Protein AF-A0A6B2G0J6-F1 (afdb_monomer_lite)

pLDDT: mean 75.91, std 8.02, range [50.0, 91.0]

InterPro domains:
  IPR001152 Beta-thymosin [PF01290] (44-74)
  IPR001152 Beta-thymosin [PF01290] (79-102)
  IPR001152 Beta-thymosin [PF01290] (159-189)
  IPR001152 Beta-thymosin [SM00152] (43-77)
  IPR001152 Beta-thymosin [SM00152] (79-115)
  IPR001152 Beta-thymosin [SM00152] (158-194)
  IPR001152 Beta-thymosin [SM00152] (201-237)
  IPR038386 Beta-thymosin superfamily [G3DSA:1.20.5.520] (1-31)
  IPR038386 Beta-thymosin superfamily [G3DSA:1.20.5.520] (40-76)
  IPR038386 Beta-thymosin superfamily [G3DSA:1.20.5.520] (77-111)
  IPR038386 Beta-thymosin superfamily [G3DSA:1.20.5.520] (117-155)
  IPR038386 Beta-thymosin superfamily [G3DSA:1.20.5.520] (157-190)
  IPR038386 Beta-thymosin superfamily [G3DSA:1.20.5.520] (197-235)

Structure (mmCIF, N/CA/C/O backbone):
data_AF-A0A6B2G0J6-F1
#
_entry.id   AF-A0A6B2G0J6-F1
#
loop_
_atom_site.group_PDB
_atom_site.id
_atom_site.type_symbol
_atom_site.label_atom_id
_atom_site.label_alt_id
_atom_site.label_comp_id
_atom_site.label_asym_id
_atom_site.label_entity_id
_atom_site.label_seq_id
_atom_site.pdbx_PDB_ins_code
_atom_site.Cartn_x
_atom_site.Cartn_y
_atom_site.Cartn_z
_atom_site.occupancy
_atom_site.B_iso_or_equiv
_atom_site.auth_seq_id
_atom_site.auth_comp_id
_atom_site.auth_asym_id
_atom_site.auth_atom_id
_atom_site.pdbx_PDB_model_num
ATOM 1 N N . GLU A 1 1 ? 15.191 -41.263 12.098 1.00 50.62 1 GLU A N 1
ATOM 2 C CA . GLU A 1 1 ? 15.703 -41.615 10.751 1.00 50.62 1 GLU A CA 1
ATOM 3 C C . GLU A 1 1 ? 14.680 -42.337 9.853 1.00 50.62 1 GLU A C 1
ATOM 5 O O . GLU A 1 1 ? 15.053 -42.858 8.810 1.00 50.62 1 GLU A O 1
ATOM 10 N N . GLU A 1 2 ? 13.377 -42.310 10.158 1.00 57.44 2 GLU A N 1
ATOM 11 C CA . GLU A 1 2 ? 12.382 -43.165 9.475 1.00 57.44 2 GLU A CA 1
ATOM 12 C C . GLU A 1 2 ? 11.813 -42.621 8.149 1.00 57.44 2 GLU A C 1
ATOM 14 O O . GLU A 1 2 ? 11.146 -43.343 7.416 1.00 57.44 2 GLU A O 1
ATOM 19 N N . VAL A 1 3 ? 12.112 -41.374 7.773 1.00 56.38 3 VAL A N 1
ATOM 20 C CA . VAL A 1 3 ? 11.529 -40.744 6.567 1.00 56.38 3 VAL A CA 1
ATOM 21 C C . VAL A 1 3 ? 12.292 -41.105 5.275 1.00 56.38 3 VAL A C 1
ATOM 23 O O . VAL A 1 3 ? 11.841 -40.800 4.175 1.00 56.38 3 VAL A O 1
ATOM 26 N N . LYS A 1 4 ? 13.435 -41.806 5.360 1.00 62.28 4 LYS A N 1
ATOM 27 C CA . LYS A 1 4 ? 14.273 -42.119 4.183 1.00 62.28 4 LYS A CA 1
ATOM 28 C C . LYS A 1 4 ? 13.730 -43.236 3.269 1.00 62.28 4 LYS A C 1
ATOM 30 O O . LYS A 1 4 ? 14.301 -43.430 2.202 1.00 62.28 4 LYS A O 1
ATOM 35 N N . SER A 1 5 ? 12.654 -43.946 3.633 1.00 70.06 5 SER A N 1
ATOM 36 C CA . SER A 1 5 ? 12.121 -45.085 2.847 1.00 70.06 5 SER A CA 1
ATOM 37 C C . SER A 1 5 ? 10.713 -44.888 2.259 1.00 70.06 5 SER A C 1
ATOM 39 O O . SER A 1 5 ? 10.049 -45.856 1.887 1.00 70.06 5 SER A O 1
ATOM 41 N N . PHE A 1 6 ? 10.234 -43.646 2.140 1.00 75.69 6 PHE A N 1
ATOM 42 C CA . PHE A 1 6 ? 8.896 -43.388 1.605 1.00 75.69 6 PHE A CA 1
ATOM 43 C C . PHE A 1 6 ? 8.810 -43.642 0.085 1.00 75.69 6 PHE A C 1
ATOM 45 O O . PHE A 1 6 ? 9.282 -42.848 -0.731 1.00 75.69 6 PHE A O 1
ATOM 52 N N . ASP A 1 7 ? 8.180 -44.753 -0.301 1.00 80.38 7 ASP A N 1
ATOM 53 C CA . ASP A 1 7 ? 7.955 -45.134 -1.697 1.00 80.38 7 ASP A CA 1
ATOM 54 C C . ASP A 1 7 ? 6.725 -44.419 -2.283 1.00 80.38 7 ASP A C 1
ATOM 56 O O . ASP A 1 7 ? 5.582 -44.861 -2.132 1.00 80.38 7 ASP A O 1
ATOM 60 N N . ARG A 1 8 ? 6.968 -43.313 -2.999 1.00 75.62 8 ARG A N 1
ATOM 61 C CA . ARG A 1 8 ? 5.923 -42.532 -3.689 1.00 75.62 8 ARG A CA 1
ATOM 62 C C . ARG A 1 8 ? 5.122 -43.346 -4.709 1.00 75.62 8 ARG A C 1
ATOM 64 O O . ARG A 1 8 ? 4.023 -42.925 -5.045 1.00 75.62 8 ARG A O 1
ATOM 71 N N . LYS A 1 9 ? 5.616 -44.494 -5.195 1.00 78.38 9 LYS A N 1
ATOM 72 C CA . LYS A 1 9 ? 4.894 -45.326 -6.179 1.00 78.38 9 LYS A CA 1
ATOM 73 C C . LYS A 1 9 ? 3.733 -46.112 -5.570 1.00 78.38 9 LYS A C 1
ATOM 75 O O . LYS A 1 9 ? 2.892 -46.614 -6.306 1.00 78.38 9 LYS A O 1
ATOM 80 N N . LYS A 1 10 ? 3.671 -46.213 -4.239 1.00 78.75 10 LYS A N 1
ATOM 81 C CA . LYS A 1 10 ? 2.542 -46.818 -3.515 1.00 78.75 10 LYS A CA 1
ATOM 82 C C . LYS A 1 10 ? 1.412 -45.826 -3.237 1.00 78.75 10 LYS A C 1
ATOM 84 O O . LYS A 1 10 ? 0.367 -46.233 -2.731 1.00 78.75 10 LYS A O 1
ATOM 89 N N . LEU A 1 11 ? 1.600 -44.541 -3.550 1.00 79.94 11 LEU A N 1
ATOM 90 C CA . LEU A 1 11 ? 0.523 -43.563 -3.473 1.00 79.94 11 LEU A CA 1
ATOM 91 C C . LEU A 1 11 ? -0.466 -43.819 -4.605 1.00 79.94 11 LEU A C 1
ATOM 93 O O . LEU A 1 11 ? -0.093 -43.893 -5.775 1.00 79.94 11 LEU A O 1
ATOM 97 N N . LYS A 1 12 ? -1.744 -43.935 -4.249 1.00 81.12 12 LYS A N 1
ATOM 98 C CA . LYS A 1 12 ? -2.813 -43.910 -5.242 1.00 81.12 12 LYS A CA 1
ATOM 99 C C . LYS A 1 12 ? -2.825 -42.524 -5.882 1.00 81.12 12 LYS A C 1
ATOM 101 O O . LYS A 1 12 ? -2.806 -41.526 -5.165 1.00 81.12 12 LYS A O 1
ATOM 106 N N . HIS A 1 13 ? -2.867 -42.474 -7.210 1.00 76.12 13 HIS A N 1
ATOM 107 C CA . HIS A 1 13 ? -3.235 -41.244 -7.899 1.00 76.12 13 HIS A CA 1
ATOM 108 C C . HIS A 1 13 ? -4.677 -40.913 -7.509 1.00 76.12 13 HIS A C 1
ATOM 110 O O . HIS A 1 13 ? -5.571 -41.746 -7.660 1.00 76.12 13 HIS A O 1
ATOM 116 N N . VAL A 1 14 ? -4.871 -39.729 -6.940 1.00 78.69 14 VAL A N 1
ATOM 117 C CA . VAL A 1 14 ? -6.189 -39.157 -6.688 1.00 78.69 14 VAL A CA 1
ATOM 118 C C . VAL A 1 14 ? -6.305 -37.988 -7.643 1.00 78.69 14 VAL A C 1
ATOM 120 O O . VAL A 1 14 ? -5.559 -37.018 -7.515 1.00 78.69 14 VAL A O 1
ATOM 123 N N . ASP A 1 15 ? -7.207 -38.100 -8.608 1.00 73.94 15 ASP A N 1
ATOM 124 C CA . ASP A 1 15 ? -7.588 -36.963 -9.431 1.00 73.94 15 ASP A CA 1
ATOM 125 C C . ASP A 1 15 ? -8.478 -36.069 -8.569 1.00 73.94 15 ASP A C 1
ATOM 127 O O . ASP A 1 15 ? -9.625 -36.399 -8.261 1.00 73.94 15 ASP A O 1
ATOM 131 N N . THR A 1 16 ? -7.914 -34.964 -8.089 1.00 71.12 16 THR A N 1
ATOM 132 C CA . THR A 1 16 ? -8.678 -33.953 -7.367 1.00 71.12 16 THR A CA 1
ATOM 133 C C . THR A 1 16 ? -9.512 -33.187 -8.380 1.00 71.12 16 THR A C 1
ATOM 135 O O . THR A 1 16 ? -8.986 -32.387 -9.150 1.00 71.12 16 THR A O 1
ATOM 138 N N . VAL A 1 17 ? -10.816 -33.447 -8.392 1.00 74.56 17 VAL A N 1
ATOM 139 C CA . VAL A 1 17 ? -11.775 -32.565 -9.052 1.00 74.56 17 VAL A CA 1
ATOM 140 C C . VAL A 1 17 ? -12.045 -31.423 -8.081 1.00 74.56 17 VAL A C 1
ATOM 142 O O . VAL A 1 17 ? -12.698 -31.631 -7.058 1.00 74.56 17 VAL A O 1
ATOM 145 N N . GLU A 1 18 ? -11.515 -30.235 -8.371 1.00 59.91 18 GLU A N 1
ATOM 146 C CA . GLU A 1 18 ? -11.980 -29.011 -7.720 1.00 59.91 18 GLU A CA 1
ATOM 147 C C . GLU A 1 18 ? -13.445 -28.825 -8.110 1.00 59.91 18 GLU A C 1
ATOM 149 O O . GLU A 1 18 ? -13.790 -28.518 -9.251 1.00 59.91 18 GLU A O 1
ATOM 154 N N . THR A 1 19 ? -14.345 -29.113 -7.176 1.00 65.69 19 THR A N 1
ATOM 155 C CA . THR A 1 19 ? -15.738 -28.734 -7.338 1.00 65.69 19 THR A CA 1
ATOM 156 C C . THR A 1 19 ? -15.810 -27.228 -7.116 1.00 65.69 19 THR A C 1
ATOM 158 O O . THR A 1 19 ? -15.839 -26.793 -5.969 1.00 65.69 19 THR A O 1
ATOM 161 N N . ASP A 1 20 ? -15.914 -26.438 -8.186 1.00 58.19 20 ASP A N 1
ATOM 162 C CA . ASP A 1 20 ? -16.223 -24.991 -8.145 1.00 58.19 20 ASP A CA 1
ATOM 163 C C . ASP A 1 20 ? -17.616 -24.682 -7.549 1.00 58.19 20 ASP A C 1
ATOM 165 O O . ASP A 1 20 ? -18.173 -23.593 -7.713 1.00 58.19 20 ASP A O 1
ATOM 169 N N . MET A 1 21 ? -18.239 -25.652 -6.877 1.00 67.88 21 MET A N 1
ATOM 170 C CA . MET A 1 21 ? -19.509 -25.463 -6.208 1.00 67.88 21 MET A CA 1
ATOM 171 C C . MET A 1 21 ? -19.258 -24.611 -4.972 1.00 67.88 21 MET A C 1
ATOM 173 O O . MET A 1 21 ? -18.863 -25.106 -3.918 1.00 67.88 21 MET A O 1
ATOM 177 N N . VAL A 1 22 ? -19.515 -23.311 -5.118 1.00 71.75 22 VAL A N 1
ATOM 178 C CA . VAL A 1 22 ? -19.763 -22.426 -3.983 1.00 71.75 22 VAL A CA 1
ATOM 179 C C . VAL A 1 22 ? -20.750 -23.152 -3.064 1.00 71.75 22 VAL A C 1
ATOM 181 O O . VAL A 1 22 ? -21.787 -23.617 -3.558 1.00 71.75 22 VAL A O 1
ATOM 184 N N . PRO A 1 23 ? -20.436 -23.309 -1.766 1.00 76.75 23 PRO A N 1
ATOM 185 C CA . PRO A 1 23 ? -21.302 -24.030 -0.852 1.00 76.75 23 PRO A CA 1
ATOM 186 C C . PRO A 1 23 ? -22.710 -23.444 -0.920 1.00 76.75 23 PRO A C 1
ATOM 188 O O . PRO A 1 23 ? -22.926 -22.232 -0.876 1.00 76.75 23 PRO A O 1
ATOM 191 N N . THR A 1 24 ? -23.686 -24.330 -1.075 1.00 78.81 24 THR A N 1
ATOM 192 C CA . THR A 1 24 ? -25.092 -23.948 -1.171 1.00 78.81 24 THR A CA 1
ATOM 193 C C . THR A 1 24 ? -25.498 -23.263 0.134 1.00 78.81 24 THR A C 1
ATOM 195 O O . THR A 1 24 ? -25.054 -23.672 1.207 1.00 78.81 24 THR A O 1
ATOM 198 N N . LEU A 1 25 ? -26.428 -22.301 0.094 1.00 76.88 25 LEU A N 1
ATOM 199 C CA . LEU A 1 25 ? -26.991 -21.685 1.311 1.00 76.88 25 LEU A CA 1
ATOM 200 C C . LEU A 1 25 ? -27.468 -22.716 2.350 1.00 76.88 25 LEU A C 1
ATOM 202 O O . LEU A 1 25 ? -27.436 -22.453 3.548 1.00 76.88 25 LEU A O 1
ATOM 206 N N . GLN A 1 26 ? -27.908 -23.895 1.907 1.00 80.62 26 GLN A N 1
ATOM 207 C CA . GLN A 1 26 ? -28.297 -24.991 2.791 1.00 80.62 26 GLN A CA 1
ATOM 208 C C . GLN A 1 26 ? -27.107 -25.660 3.497 1.00 80.62 26 GLN A C 1
ATOM 210 O O . GLN A 1 26 ? -27.244 -26.039 4.656 1.00 80.62 26 GLN A O 1
ATOM 215 N N . GLN A 1 27 ? -25.957 -25.781 2.829 1.00 79.44 27 GLN A N 1
ATOM 216 C CA . GLN A 1 27 ? -24.726 -26.318 3.419 1.00 79.44 27 GLN A CA 1
ATOM 217 C C . GLN A 1 27 ? -24.173 -25.341 4.461 1.00 79.44 27 GLN A C 1
ATOM 219 O O . GLN A 1 27 ? -23.953 -25.736 5.600 1.00 79.44 27 GLN A O 1
ATOM 224 N N . LEU A 1 28 ? -24.112 -24.048 4.120 1.00 78.38 28 LEU A N 1
ATOM 225 C CA . LEU A 1 28 ? -23.707 -22.990 5.054 1.00 78.38 28 LEU A CA 1
ATOM 226 C C . LEU A 1 28 ? -24.619 -22.921 6.287 1.00 78.38 28 LEU A C 1
ATOM 228 O O . LEU A 1 28 ? -24.151 -22.785 7.410 1.00 78.38 28 LEU A O 1
ATOM 232 N N . ARG A 1 29 ? -25.938 -23.066 6.102 1.00 78.81 29 ARG A N 1
ATOM 233 C CA . ARG A 1 29 ? -26.885 -23.118 7.228 1.00 78.81 29 ARG A CA 1
ATOM 234 C C . ARG A 1 29 ? -26.709 -24.346 8.111 1.00 78.81 29 ARG A C 1
ATOM 236 O O . ARG A 1 29 ? -26.976 -24.241 9.299 1.00 78.81 29 ARG A O 1
ATOM 243 N N . GLY A 1 30 ? -26.321 -25.486 7.541 1.00 76.81 30 GLY A N 1
ATOM 244 C CA . GLY A 1 30 ? -26.047 -26.704 8.303 1.00 76.81 30 GLY A CA 1
ATOM 245 C C . GLY A 1 30 ? -24.817 -26.560 9.196 1.00 76.81 30 GLY A C 1
ATOM 246 O O . GLY A 1 30 ? -24.844 -27.017 10.331 1.00 76.81 30 GLY A O 1
ATOM 247 N N . GLU A 1 31 ? -23.783 -25.876 8.706 1.00 77.50 31 GLU A N 1
ATOM 248 C CA . GLU A 1 31 ? -22.563 -25.574 9.468 1.00 77.50 31 GLU A CA 1
ATOM 249 C C . GLU A 1 31 ? -22.775 -24.495 10.540 1.00 77.50 31 GLU A C 1
ATOM 251 O O . GLU A 1 31 ? -22.119 -24.520 11.575 1.00 77.50 31 GLU A O 1
ATOM 256 N N . LEU A 1 32 ? -23.718 -23.570 10.325 1.00 76.56 32 LEU A N 1
ATOM 257 C CA . LEU A 1 32 ? -24.105 -22.548 11.307 1.00 76.56 32 LEU A CA 1
ATOM 258 C C . LEU A 1 32 ? -24.988 -23.084 12.446 1.00 76.56 32 LEU A C 1
ATOM 260 O O . LEU A 1 32 ? -25.323 -22.327 13.359 1.00 76.56 32 LEU A O 1
ATOM 264 N N . VAL A 1 33 ? -25.402 -24.356 12.410 1.00 77.06 33 VAL A N 1
ATOM 265 C CA . VAL A 1 33 ? -26.093 -24.967 13.550 1.00 77.06 33 VAL A CA 1
ATOM 266 C C . VAL A 1 33 ? -25.065 -25.160 14.669 1.00 77.06 33 VAL A C 1
ATOM 268 O O . VAL A 1 33 ? -24.082 -25.863 14.450 1.00 77.06 33 VAL A O 1
ATOM 271 N N . PRO A 1 34 ? -25.263 -24.574 15.865 1.00 75.81 34 PRO A N 1
ATOM 272 C CA . PRO A 1 34 ? -24.349 -24.780 16.982 1.00 75.81 34 PRO A CA 1
ATOM 273 C C . PRO A 1 34 ? -24.196 -26.272 17.300 1.00 75.81 34 PRO A C 1
ATOM 275 O O . PRO A 1 34 ? -25.183 -27.010 17.243 1.00 75.81 34 PRO A O 1
ATOM 278 N N . ASP A 1 35 ? -23.003 -26.693 17.736 1.00 73.31 35 ASP A N 1
ATOM 279 C CA . ASP A 1 35 ? -22.700 -28.077 18.162 1.00 73.31 35 ASP A CA 1
ATOM 280 C C . ASP A 1 35 ? -23.699 -28.630 19.195 1.00 73.31 35 ASP A C 1
ATOM 282 O O . ASP A 1 35 ? -23.845 -29.841 19.374 1.00 73.31 35 ASP A O 1
ATOM 286 N N . TYR A 1 36 ? -24.402 -27.731 19.884 1.00 75.25 36 TYR A N 1
ATOM 287 C CA . TYR A 1 36 ? -25.432 -28.044 20.851 1.00 75.25 36 TYR A CA 1
ATOM 288 C C . TYR A 1 36 ? -26.735 -27.300 20.535 1.00 75.25 36 TYR A C 1
ATOM 290 O O . TYR A 1 36 ? -26.835 -26.080 20.679 1.00 75.25 36 TYR A O 1
ATOM 298 N N . VAL A 1 37 ? -27.764 -28.065 20.165 1.00 75.06 37 VAL A N 1
ATOM 299 C CA . VAL A 1 37 ? -29.156 -27.606 20.095 1.00 75.06 37 VAL A CA 1
ATOM 300 C C . VAL A 1 37 ? -29.886 -28.156 21.325 1.00 75.06 37 VAL A C 1
ATOM 302 O O . VAL A 1 37 ? -29.989 -29.380 21.449 1.00 75.06 37 VAL A O 1
ATOM 305 N N . PRO A 1 38 ? -30.395 -27.300 22.234 1.00 73.38 38 PRO A N 1
ATOM 306 C CA . PRO A 1 38 ? -31.093 -27.754 23.429 1.00 73.38 38 PRO A CA 1
ATOM 307 C C . PRO A 1 38 ? -32.263 -28.669 23.074 1.00 73.38 38 PRO A C 1
ATOM 309 O O . PRO A 1 38 ? -33.097 -28.357 22.219 1.00 73.38 38 PRO A O 1
ATOM 312 N N . SER A 1 39 ? -32.346 -29.803 23.757 1.00 72.44 39 SER A N 1
ATOM 313 C CA . SER A 1 39 ? -33.443 -30.748 23.597 1.00 72.44 39 SER A CA 1
ATOM 314 C C . SER A 1 39 ? -34.769 -30.136 24.069 1.00 72.44 39 SER A C 1
ATOM 316 O O . SER A 1 39 ? -34.816 -29.278 24.953 1.00 72.44 39 SER A O 1
ATOM 318 N N . MET A 1 40 ? -35.891 -30.607 23.518 1.00 71.81 40 MET A N 1
ATOM 319 C CA . MET A 1 40 ? -37.229 -30.137 23.908 1.00 71.81 40 MET A CA 1
ATOM 320 C C . MET A 1 40 ? -37.496 -30.190 25.436 1.00 71.81 40 MET A C 1
ATOM 322 O O . MET A 1 40 ? -38.115 -29.261 25.961 1.00 71.81 40 MET A O 1
ATOM 326 N N . PRO A 1 41 ? -36.984 -31.187 26.191 1.00 77.06 41 PRO A N 1
ATOM 327 C CA . PRO A 1 41 ? -37.021 -31.184 27.657 1.00 77.06 41 PRO A CA 1
ATOM 328 C C . PRO A 1 41 ? -36.183 -30.083 28.329 1.00 77.06 41 PRO A C 1
ATOM 330 O O . PRO A 1 41 ? -36.592 -29.554 29.361 1.00 77.06 41 PRO A O 1
ATOM 333 N N . GLU A 1 42 ? -35.014 -29.728 27.794 1.00 76.75 42 GLU A N 1
ATOM 334 C CA . GLU A 1 42 ? -34.174 -28.646 28.336 1.00 76.75 42 GLU A CA 1
ATOM 335 C C . GLU A 1 42 ? -34.808 -27.277 28.098 1.00 76.75 42 GLU A C 1
ATOM 337 O O . GLU A 1 42 ? -34.831 -26.440 29.003 1.00 76.75 42 GLU A O 1
ATOM 342 N N . LEU A 1 43 ? -35.420 -27.090 26.927 1.00 75.56 43 LEU A N 1
ATOM 343 C CA . LEU A 1 43 ? -36.198 -25.895 26.618 1.00 75.56 43 LEU A CA 1
ATOM 344 C C . LEU A 1 43 ? -37.383 -25.735 27.583 1.00 75.56 43 LEU A C 1
ATOM 346 O O . LEU A 1 43 ? -37.656 -24.636 28.063 1.00 75.56 43 LEU A O 1
ATOM 350 N N . HIS A 1 44 ? -38.050 -26.838 27.937 1.00 76.44 44 HIS A N 1
ATOM 351 C CA . HIS A 1 44 ? -39.140 -26.822 28.912 1.00 76.44 44 HIS A CA 1
ATOM 352 C C . HIS A 1 44 ? -38.660 -26.443 30.321 1.00 76.44 44 HIS A C 1
ATOM 354 O O . HIS A 1 44 ? -39.308 -25.652 31.004 1.00 76.44 44 HIS A O 1
ATOM 360 N N . LYS A 1 45 ? -37.490 -26.938 30.749 1.00 77.69 45 LYS A N 1
ATOM 361 C CA . LYS A 1 45 ? -36.878 -26.544 32.031 1.00 77.69 45 LYS A CA 1
ATOM 362 C C . LYS A 1 45 ? -36.539 -25.053 32.072 1.00 77.69 45 LYS A C 1
ATOM 364 O O . LYS A 1 45 ? -36.769 -24.414 33.094 1.00 77.69 45 LYS A O 1
ATOM 369 N N . LEU A 1 46 ? -36.041 -24.496 30.967 1.00 74.88 46 LEU A N 1
ATOM 370 C CA . LEU A 1 46 ? -35.804 -23.055 30.826 1.00 74.88 46 LEU A CA 1
ATOM 371 C C . LEU A 1 46 ? -37.113 -22.256 30.830 1.00 74.88 46 LEU A C 1
ATOM 373 O O . LEU A 1 46 ? -37.177 -21.195 31.440 1.00 74.88 46 LEU A O 1
ATOM 377 N N . GLN A 1 47 ? -38.181 -22.770 30.219 1.00 76.19 47 GLN A N 1
ATOM 378 C CA . GLN A 1 47 ? -39.498 -22.127 30.244 1.00 76.19 47 GLN A CA 1
ATOM 379 C C . GLN A 1 47 ? -40.116 -22.110 31.652 1.00 76.19 47 GLN A C 1
ATOM 381 O O . GLN A 1 47 ? -40.811 -21.163 32.016 1.00 76.19 47 GLN A O 1
ATOM 386 N N . MET A 1 48 ? -39.846 -23.139 32.458 1.00 78.44 48 MET A N 1
ATOM 387 C CA . MET A 1 48 ? -40.262 -23.227 33.861 1.00 78.44 48 MET A CA 1
ATOM 388 C C . MET A 1 48 ? -39.342 -22.459 34.822 1.00 78.44 48 MET A C 1
ATOM 390 O O . MET A 1 48 ? -39.575 -22.464 36.033 1.00 78.44 48 MET A O 1
ATOM 394 N N . PHE A 1 49 ? -38.295 -21.803 34.317 1.00 80.25 49 PHE A N 1
ATOM 395 C CA . PHE A 1 49 ? -37.390 -21.014 35.137 1.00 80.25 49 PHE A CA 1
ATOM 396 C C . PHE A 1 49 ? -38.120 -19.812 35.744 1.00 80.25 49 PHE A C 1
ATOM 398 O O . PHE A 1 49 ? -38.506 -18.864 35.056 1.00 80.25 49 PHE A O 1
ATOM 405 N N . VAL A 1 50 ? -38.284 -19.824 37.067 1.00 80.62 50 VAL A N 1
ATOM 406 C CA . VAL A 1 50 ? -38.897 -18.709 37.786 1.00 80.62 50 VAL A CA 1
ATOM 407 C C . VAL A 1 50 ? -37.810 -17.716 38.182 1.00 80.62 50 VAL A C 1
ATOM 409 O O . VAL A 1 50 ? -36.979 -17.970 39.055 1.00 80.62 50 VAL A O 1
ATOM 412 N N . ARG A 1 51 ? -37.852 -16.535 37.561 1.00 73.00 51 ARG A N 1
ATOM 413 C CA . ARG A 1 51 ? -36.904 -15.430 37.787 1.00 73.00 51 ARG A CA 1
ATOM 414 C C . ARG A 1 51 ? -36.799 -14.989 39.256 1.00 73.00 51 ARG A C 1
ATOM 416 O O . ARG A 1 51 ? -35.784 -14.415 39.635 1.00 73.00 51 ARG A O 1
ATOM 423 N N . SER A 1 52 ? -37.803 -15.278 40.088 1.00 75.06 52 SER A N 1
ATOM 424 C CA . SER A 1 52 ? -37.812 -14.960 41.525 1.00 75.06 52 SER A CA 1
ATOM 425 C C . SER A 1 52 ? -36.806 -15.760 42.356 1.00 75.06 52 SER A C 1
ATOM 427 O O . SER A 1 52 ? -36.548 -15.390 43.496 1.00 75.06 52 SER A O 1
ATOM 429 N N . TYR A 1 53 ? -36.245 -16.849 41.821 1.00 81.44 53 TYR A N 1
ATOM 430 C CA . TYR A 1 53 ? -35.198 -17.618 42.500 1.00 81.44 53 TYR A CA 1
ATOM 431 C C . TYR A 1 53 ? -33.793 -17.023 42.321 1.00 81.44 53 TYR A C 1
ATOM 433 O O . TYR A 1 53 ? -32.851 -17.475 42.973 1.00 81.44 53 TYR A O 1
ATOM 441 N N . LEU A 1 54 ? -33.628 -16.005 41.467 1.00 81.38 54 LEU A N 1
ATOM 442 C CA . LEU A 1 54 ? -32.358 -15.298 41.327 1.00 81.38 54 LEU A CA 1
ATOM 443 C C . LEU A 1 54 ? -32.154 -14.327 42.489 1.00 81.38 54 LEU A C 1
ATOM 445 O O . LEU A 1 54 ? -33.005 -13.486 42.778 1.00 81.38 54 LEU A O 1
ATOM 449 N N . LYS A 1 55 ? -30.983 -14.404 43.123 1.00 83.69 55 LYS A N 1
ATOM 450 C CA . LYS A 1 55 ? -30.551 -13.383 44.078 1.00 83.69 55 LYS A CA 1
ATOM 451 C C . LYS A 1 55 ? -30.305 -12.078 43.326 1.00 83.69 55 LYS A C 1
ATOM 453 O O . LYS A 1 55 ? -29.647 -12.078 42.287 1.00 83.69 55 LYS A O 1
ATOM 458 N N . HIS A 1 56 ? -30.812 -10.973 43.863 1.00 80.38 56 HIS A N 1
ATOM 459 C CA . HIS A 1 56 ? -30.424 -9.657 43.378 1.00 80.38 56 HIS A CA 1
ATOM 460 C C . HIS A 1 56 ? -28.943 -9.435 43.698 1.00 80.38 56 HIS A C 1
ATOM 462 O O . HIS A 1 56 ? -28.530 -9.562 44.851 1.00 80.38 56 HIS A O 1
ATOM 468 N N . VAL A 1 57 ? -28.154 -9.142 42.670 1.00 81.12 57 VAL A N 1
ATOM 469 C CA . VAL A 1 57 ? -26.760 -8.726 42.794 1.00 81.12 57 VAL A CA 1
ATOM 470 C C . VAL A 1 57 ? -26.678 -7.336 42.186 1.00 81.12 57 VAL A C 1
ATOM 472 O O . VAL A 1 57 ? -27.027 -7.153 41.020 1.00 81.12 57 VAL A O 1
ATOM 475 N N . GLU A 1 58 ? -26.250 -6.359 42.980 1.00 77.00 58 GLU A N 1
ATOM 476 C CA . GLU A 1 58 ? -25.945 -5.024 42.477 1.00 77.00 58 GLU A CA 1
ATOM 477 C C . GLU A 1 58 ? -24.653 -5.103 41.661 1.00 77.00 58 GLU A C 1
ATOM 479 O O . GLU A 1 58 ? -23.564 -5.318 42.194 1.00 77.00 58 GLU A O 1
ATOM 484 N N . THR A 1 59 ? -24.771 -4.981 40.342 1.00 73.81 59 THR A N 1
ATOM 485 C CA . THR A 1 59 ? -23.614 -4.917 39.451 1.00 73.81 59 THR A CA 1
ATOM 486 C C . THR A 1 59 ? -23.084 -3.490 39.430 1.00 73.81 59 THR A C 1
ATOM 488 O O . THR A 1 59 ? -23.760 -2.580 38.951 1.00 73.81 59 THR A O 1
ATOM 491 N N . VAL A 1 60 ? -21.869 -3.290 39.938 1.00 77.38 60 VAL A N 1
ATOM 492 C CA . VAL A 1 60 ? -21.132 -2.033 39.771 1.00 77.38 60 VAL A CA 1
ATOM 493 C C . VAL A 1 60 ? -20.359 -2.121 38.460 1.00 77.38 60 VAL A C 1
ATOM 495 O O . VAL A 1 60 ? -19.360 -2.833 38.377 1.00 77.38 60 VAL A O 1
ATOM 498 N N . GLU A 1 61 ? -20.817 -1.405 37.437 1.00 70.06 61 GLU A N 1
ATOM 499 C CA . GLU A 1 61 ? -20.066 -1.246 36.193 1.00 70.06 61 GLU A CA 1
ATOM 500 C C . GLU A 1 61 ? -18.832 -0.379 36.472 1.00 70.06 61 GLU A C 1
ATOM 502 O O . GLU A 1 61 ? -18.913 0.832 36.688 1.00 70.06 61 GLU A O 1
ATOM 507 N N . LYS A 1 62 ? -17.667 -1.022 36.549 1.00 77.19 62 LYS A N 1
ATOM 508 C CA . LYS A 1 62 ? -16.378 -0.343 36.637 1.00 77.19 62 LYS A CA 1
ATOM 509 C C . LYS A 1 62 ? -15.906 -0.075 35.216 1.00 77.19 62 LYS A C 1
ATOM 511 O O . LYS A 1 62 ? -15.259 -0.925 34.620 1.00 77.19 62 LYS A O 1
ATOM 516 N N . ASN A 1 63 ? -16.208 1.115 34.709 1.00 73.06 63 ASN A N 1
ATOM 517 C CA . ASN A 1 63 ? -1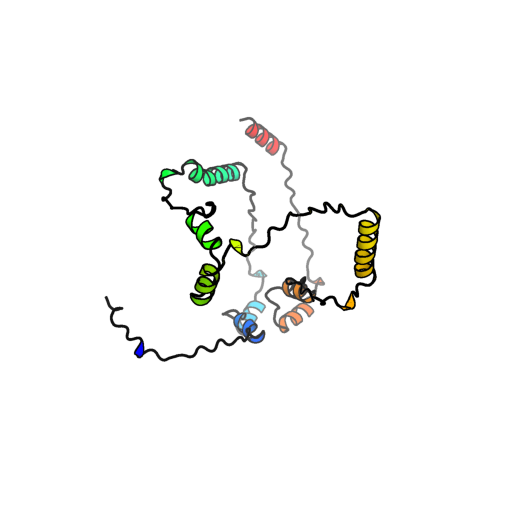5.609 1.628 33.481 1.00 73.06 63 ASN A CA 1
ATOM 518 C C . ASN A 1 63 ? -14.695 2.826 33.810 1.00 73.06 63 ASN A C 1
ATOM 520 O O . ASN A 1 63 ? -15.018 3.960 33.448 1.00 73.06 63 ASN A O 1
ATOM 524 N N . PRO A 1 64 ? -13.625 2.637 34.619 1.00 77.00 64 PRO A N 1
ATOM 525 C CA . PRO A 1 64 ? -12.697 3.722 34.888 1.00 77.00 64 PRO A CA 1
ATOM 526 C C . PRO A 1 64 ? -12.005 4.092 33.578 1.00 77.00 64 PRO A C 1
ATOM 528 O O . PRO A 1 64 ? -11.403 3.243 32.922 1.00 77.00 64 PRO A O 1
ATOM 531 N N . LEU A 1 65 ? -12.104 5.364 33.200 1.00 82.50 65 LEU A N 1
ATOM 532 C CA . LEU A 1 65 ? -11.267 5.893 32.136 1.00 82.50 65 LEU A CA 1
ATOM 533 C C . LEU A 1 65 ? -9.799 5.772 32.571 1.00 82.50 65 LEU A C 1
ATOM 535 O O . LEU A 1 65 ? -9.511 5.985 33.754 1.00 82.50 65 LEU A O 1
ATOM 539 N N . PRO A 1 66 ? -8.884 5.434 31.648 1.00 84.69 66 PRO A N 1
ATOM 540 C CA . PRO A 1 66 ? -7.463 5.444 31.954 1.00 84.69 66 PRO A CA 1
ATOM 541 C C . PRO A 1 66 ? -7.061 6.833 32.455 1.00 84.69 66 PRO A C 1
ATOM 543 O O . PRO A 1 66 ? -7.508 7.858 31.929 1.00 84.69 66 PRO A O 1
ATOM 546 N N . THR A 1 67 ? -6.240 6.866 33.500 1.00 87.06 67 THR A N 1
ATOM 547 C CA . THR A 1 67 ? -5.717 8.118 34.042 1.00 87.06 67 THR A CA 1
ATOM 548 C C . THR A 1 67 ? -4.618 8.680 33.135 1.00 87.06 67 THR A C 1
ATOM 550 O O . THR A 1 67 ? -4.054 7.981 32.290 1.00 87.06 67 THR A O 1
ATOM 553 N N . LEU A 1 68 ? -4.275 9.960 33.306 1.00 87.94 68 LEU A N 1
ATOM 554 C CA . LEU A 1 68 ? -3.141 10.565 32.594 1.00 87.94 68 LEU A CA 1
ATOM 555 C C . LEU A 1 68 ? -1.822 9.825 32.865 1.00 87.94 68 LEU A C 1
ATOM 557 O O . LEU A 1 68 ? -0.991 9.716 31.965 1.00 87.94 68 LEU A O 1
ATOM 561 N N . GLU A 1 69 ? -1.647 9.296 34.076 1.00 89.56 69 GLU A N 1
ATOM 562 C CA . GLU A 1 69 ? -0.481 8.494 34.456 1.00 89.56 69 GLU A CA 1
ATOM 563 C C . GLU A 1 69 ? -0.436 7.173 33.685 1.00 89.56 69 GLU A C 1
ATOM 565 O O . GLU A 1 69 ? 0.626 6.808 33.179 1.00 89.56 69 GLU A O 1
ATOM 570 N N . ASP A 1 70 ? -1.582 6.501 33.526 1.00 87.81 70 ASP A N 1
ATOM 571 C CA . ASP A 1 70 ? -1.686 5.259 32.751 1.00 87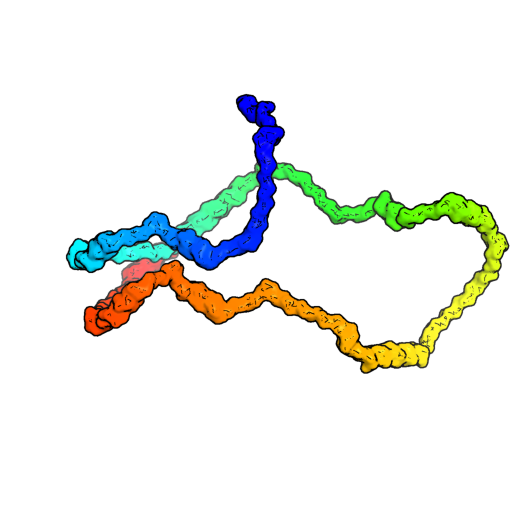.81 70 ASP A CA 1
ATOM 572 C C . ASP A 1 70 ? -1.266 5.486 31.292 1.00 87.81 70 ASP A C 1
ATOM 574 O O . ASP A 1 70 ? -0.439 4.747 30.756 1.00 87.81 70 ASP A O 1
ATOM 578 N N . ILE A 1 71 ? -1.750 6.572 30.678 1.00 86.12 71 ILE A N 1
ATOM 579 C CA . ILE A 1 71 ? -1.422 6.943 29.293 1.00 86.12 71 ILE A CA 1
ATOM 580 C C . ILE A 1 71 ? 0.068 7.280 29.149 1.00 86.12 71 ILE A C 1
ATOM 582 O O . ILE A 1 71 ? 0.725 6.854 28.198 1.00 86.12 71 ILE A O 1
ATOM 586 N N . GLN A 1 72 ? 0.632 8.050 30.084 1.00 86.94 72 GLN A N 1
ATOM 587 C CA . GLN A 1 72 ? 2.049 8.425 30.045 1.00 86.94 72 GLN A CA 1
ATOM 588 C C . GLN A 1 72 ? 2.970 7.229 30.285 1.00 86.94 72 GLN A C 1
ATOM 590 O O . GLN A 1 72 ? 4.038 7.133 29.674 1.00 86.94 72 GLN A O 1
ATOM 595 N N . LYS A 1 73 ? 2.571 6.314 31.168 1.00 87.31 73 LYS A N 1
ATOM 596 C CA . LYS A 1 73 ? 3.301 5.080 31.434 1.00 87.31 73 LYS A CA 1
ATOM 597 C C . LYS A 1 73 ? 3.315 4.187 30.197 1.00 87.31 73 LYS A C 1
ATOM 599 O O . LYS A 1 73 ? 4.397 3.807 29.760 1.00 87.31 73 LYS A O 1
ATOM 604 N N . GLU A 1 74 ? 2.160 3.949 29.579 1.00 84.19 74 GLU A N 1
ATOM 605 C CA . GLU A 1 74 ? 2.050 3.159 28.348 1.00 84.19 74 GLU A CA 1
ATOM 606 C C . GLU A 1 74 ? 2.854 3.784 27.193 1.00 84.19 74 GLU A C 1
ATOM 608 O O . GLU A 1 74 ? 3.619 3.100 26.508 1.00 84.19 74 GLU A O 1
ATOM 613 N N . ALA A 1 75 ? 2.776 5.107 27.015 1.00 82.12 75 ALA A N 1
ATOM 614 C CA . ALA A 1 75 ? 3.558 5.823 26.005 1.00 82.12 75 ALA A CA 1
ATOM 615 C C . ALA A 1 75 ? 5.078 5.691 26.228 1.00 82.12 75 ALA A C 1
ATOM 617 O O . ALA A 1 75 ? 5.853 5.568 25.278 1.00 82.12 75 ALA A O 1
ATOM 618 N N . ASN A 1 76 ? 5.534 5.700 27.482 1.00 80.31 76 ASN A N 1
ATOM 619 C CA . ASN A 1 76 ? 6.949 5.532 27.802 1.00 80.31 76 ASN A CA 1
ATOM 620 C C . ASN A 1 76 ? 7.419 4.080 27.657 1.00 80.31 76 ASN A C 1
ATOM 622 O O . ASN A 1 76 ? 8.527 3.859 27.165 1.00 80.31 76 ASN A O 1
ATOM 626 N N . GLU A 1 77 ? 6.595 3.110 28.054 1.00 81.06 77 GLU A N 1
ATOM 627 C CA . GLU A 1 77 ? 6.883 1.677 27.941 1.00 81.06 77 GLU A CA 1
ATOM 628 C C . GLU A 1 77 ? 6.970 1.237 26.473 1.00 81.06 77 GLU A C 1
ATOM 630 O O . GLU A 1 77 ? 7.956 0.614 26.079 1.00 81.06 77 GLU A O 1
ATOM 635 N N . THR A 1 78 ? 6.020 1.655 25.632 1.00 76.38 78 THR A N 1
ATOM 636 C CA . THR A 1 78 ? 6.020 1.365 24.183 1.00 76.38 78 THR A CA 1
ATOM 637 C C . THR A 1 78 ? 7.227 1.968 23.455 1.00 76.38 78 THR A C 1
ATOM 639 O O . THR A 1 78 ? 7.748 1.389 22.502 1.00 76.38 78 THR A O 1
ATOM 642 N N . MET A 1 79 ? 7.736 3.110 23.924 1.00 81.12 79 MET A N 1
ATOM 643 C CA . MET A 1 79 ? 8.914 3.772 23.351 1.00 81.12 79 MET A CA 1
ATOM 644 C C . MET A 1 79 ? 10.253 3.285 23.933 1.00 81.12 79 MET A C 1
ATOM 646 O O . MET A 1 79 ? 11.307 3.592 23.367 1.00 81.12 79 MET A O 1
ATOM 650 N N . ALA A 1 80 ? 10.261 2.559 25.056 1.00 81.88 80 ALA A N 1
ATOM 651 C CA . ALA A 1 80 ? 11.489 2.164 25.755 1.00 81.88 80 ALA A CA 1
ATOM 652 C C . ALA A 1 80 ? 12.358 1.204 24.926 1.00 81.88 80 ALA A C 1
ATOM 654 O O . ALA A 1 80 ? 13.588 1.331 24.892 1.00 81.88 80 ALA A O 1
ATOM 655 N N . GLU A 1 81 ? 11.724 0.278 24.207 1.00 80.56 81 GLU A N 1
ATOM 656 C CA . GLU A 1 81 ? 12.421 -0.673 23.340 1.00 80.56 81 GLU A CA 1
ATOM 657 C C . GLU A 1 81 ? 13.093 0.037 22.157 1.00 80.56 81 GLU A C 1
ATOM 659 O O . GLU A 1 81 ? 14.261 -0.212 21.859 1.00 80.56 81 GLU A O 1
ATOM 664 N N . VAL A 1 82 ? 12.410 1.015 21.551 1.00 83.00 82 VAL A N 1
ATOM 665 C CA . VAL A 1 82 ? 12.957 1.827 20.452 1.00 83.00 82 VAL A CA 1
ATOM 666 C C . VAL A 1 82 ? 14.128 2.693 20.929 1.00 83.00 82 VAL A C 1
ATOM 668 O O . VAL A 1 82 ? 15.150 2.770 20.248 1.00 83.00 82 VAL A O 1
ATOM 671 N N . LYS A 1 83 ? 14.034 3.299 22.124 1.00 82.25 83 LYS A N 1
ATOM 672 C CA . LYS A 1 83 ? 15.113 4.123 22.710 1.00 82.25 83 LYS A CA 1
ATOM 673 C C . LYS A 1 83 ? 16.378 3.316 23.016 1.00 82.25 83 LYS A C 1
ATOM 675 O O . LYS A 1 83 ? 17.480 3.853 22.942 1.00 82.25 83 LYS A O 1
ATOM 680 N N . THR A 1 84 ? 16.233 2.040 23.367 1.00 86.25 84 THR A N 1
ATOM 681 C CA . THR A 1 84 ? 17.357 1.155 23.728 1.00 86.25 84 THR A CA 1
ATOM 682 C C . THR A 1 84 ? 17.819 0.260 22.575 1.00 86.25 84 THR A C 1
ATOM 684 O O . THR A 1 84 ? 18.784 -0.503 22.720 1.00 86.25 84 THR A O 1
ATOM 687 N N . PHE A 1 85 ? 17.179 0.371 21.407 1.00 88.62 85 PHE A N 1
ATOM 688 C CA . PHE A 1 85 ? 17.477 -0.449 20.246 1.00 88.62 85 PHE A CA 1
ATOM 689 C C . PHE A 1 85 ? 18.892 -0.188 19.712 1.00 88.62 85 PHE A C 1
ATOM 691 O O . PHE A 1 85 ? 19.237 0.890 19.224 1.00 88.62 85 PHE A O 1
ATOM 698 N N . LYS A 1 86 ? 19.739 -1.221 19.758 1.00 90.12 86 LYS A N 1
ATOM 699 C CA . LYS A 1 86 ? 21.095 -1.169 19.202 1.00 90.12 86 LYS A CA 1
ATOM 700 C C . LYS A 1 86 ? 21.054 -1.481 17.710 1.00 90.12 86 LYS A C 1
ATOM 702 O O . LYS A 1 86 ? 20.938 -2.645 17.333 1.00 90.12 86 LYS A O 1
ATOM 707 N N . LYS A 1 87 ? 21.262 -0.466 16.865 1.00 88.50 87 LYS A N 1
ATOM 708 C CA . LYS A 1 87 ? 21.344 -0.610 15.396 1.00 88.50 87 LYS A CA 1
ATOM 709 C C . LYS A 1 87 ? 22.364 -1.668 14.941 1.00 88.50 87 LYS A C 1
ATOM 711 O O . LYS A 1 87 ? 22.168 -2.295 13.909 1.00 88.50 87 LYS A O 1
ATOM 716 N N . SER A 1 88 ? 23.410 -1.923 15.730 1.00 89.94 88 SER A N 1
ATOM 717 C CA . SER A 1 88 ? 24.410 -2.968 15.462 1.00 89.94 88 SER A CA 1
ATOM 718 C C . SER A 1 88 ? 23.875 -4.404 15.523 1.00 89.94 88 SER A C 1
ATOM 720 O O . SER A 1 88 ? 24.552 -5.313 15.057 1.00 89.94 88 SER A O 1
ATOM 722 N N . LYS A 1 89 ? 22.679 -4.631 16.084 1.00 91.00 89 LYS A N 1
ATOM 723 C CA . LYS A 1 89 ? 22.002 -5.938 16.062 1.00 91.00 89 LYS A CA 1
ATOM 724 C C . LYS A 1 89 ? 21.262 -6.210 14.745 1.00 91.00 89 LYS A C 1
ATOM 726 O O . LYS A 1 89 ? 20.769 -7.322 14.562 1.00 91.00 89 LYS A O 1
ATOM 731 N N . LEU A 1 90 ? 21.154 -5.225 13.847 1.00 90.88 90 LEU A N 1
ATOM 732 C CA . LEU A 1 90 ? 20.575 -5.438 12.522 1.00 90.88 90 LEU A CA 1
ATOM 733 C C . LEU A 1 90 ? 21.487 -6.356 11.706 1.00 90.88 90 LEU A C 1
ATOM 735 O O . LEU A 1 90 ? 22.699 -6.150 11.643 1.00 90.88 90 LEU A O 1
ATOM 739 N N . ARG A 1 91 ? 20.901 -7.373 11.071 1.00 90.06 91 ARG A N 1
ATOM 740 C CA . ARG A 1 91 ? 21.636 -8.229 10.137 1.00 90.06 91 ARG A CA 1
ATOM 741 C C . ARG A 1 91 ? 21.959 -7.439 8.874 1.00 90.06 91 ARG A C 1
ATOM 743 O O . ARG A 1 91 ? 21.134 -6.658 8.404 1.00 90.06 91 ARG A O 1
ATOM 750 N N . HIS A 1 92 ? 23.152 -7.660 8.332 1.00 90.69 92 HIS A N 1
ATOM 751 C CA . HIS A 1 92 ? 23.502 -7.131 7.024 1.00 90.69 92 HIS A CA 1
ATOM 752 C C . HIS A 1 92 ? 22.617 -7.786 5.958 1.00 90.69 92 HIS A C 1
ATOM 754 O O . HIS A 1 92 ? 22.425 -9.003 5.982 1.00 90.69 92 HIS A O 1
ATOM 760 N N . SER A 1 93 ? 22.072 -6.973 5.060 1.00 84.88 93 SER A N 1
ATOM 761 C CA . SER A 1 93 ? 21.358 -7.428 3.875 1.00 84.88 93 SER A CA 1
ATOM 762 C C . SER A 1 93 ? 21.929 -6.680 2.687 1.00 84.88 93 SER A C 1
ATOM 764 O O . SER A 1 93 ? 21.910 -5.448 2.671 1.00 84.88 93 SER A O 1
ATOM 766 N N . ASP A 1 94 ? 22.403 -7.424 1.697 1.00 86.12 94 ASP A N 1
ATOM 767 C CA . ASP A 1 94 ? 22.789 -6.855 0.415 1.00 86.12 94 ASP A CA 1
ATOM 768 C C . ASP A 1 94 ? 21.518 -6.412 -0.312 1.00 86.12 94 ASP A C 1
ATOM 770 O O . ASP A 1 94 ? 20.566 -7.181 -0.467 1.00 86.12 94 ASP A O 1
ATOM 774 N N . THR A 1 95 ? 21.469 -5.146 -0.715 1.00 83.25 95 THR A N 1
ATOM 775 C CA . THR A 1 95 ? 20.364 -4.596 -1.506 1.00 83.25 95 THR A CA 1
ATOM 776 C C . THR A 1 95 ? 20.886 -4.289 -2.902 1.00 83.25 95 THR A C 1
ATOM 778 O O . THR A 1 95 ? 21.925 -3.654 -3.057 1.00 83.25 95 THR A O 1
ATOM 781 N N . ILE A 1 96 ? 20.191 -4.788 -3.927 1.00 82.38 96 ILE A N 1
ATOM 782 C CA . ILE A 1 96 ? 20.537 -4.538 -5.329 1.00 82.38 96 ILE A CA 1
ATOM 783 C C . ILE A 1 96 ? 19.668 -3.382 -5.819 1.00 82.38 96 ILE A C 1
ATOM 785 O O . ILE A 1 96 ? 18.477 -3.555 -6.090 1.00 82.38 96 ILE A O 1
ATOM 789 N N . GLU A 1 97 ? 20.264 -2.199 -5.925 1.00 77.69 97 GLU A N 1
ATOM 790 C CA . GLU A 1 97 ? 19.627 -1.023 -6.510 1.00 77.69 97 GLU A CA 1
ATOM 791 C C . GLU A 1 97 ? 19.608 -1.162 -8.038 1.00 77.69 97 GLU A C 1
ATOM 793 O O . GLU A 1 97 ? 20.625 -1.018 -8.710 1.00 77.69 97 GLU A O 1
ATOM 798 N N . LYS A 1 98 ? 18.438 -1.469 -8.608 1.00 77.56 98 LYS A N 1
ATOM 799 C CA . LYS A 1 98 ? 18.268 -1.687 -10.058 1.00 77.56 98 LYS A CA 1
ATOM 800 C C . LYS A 1 98 ? 18.265 -0.406 -10.902 1.00 77.56 98 LYS A C 1
ATOM 802 O O . LYS A 1 98 ? 17.921 -0.463 -12.076 1.00 77.56 98 LYS A O 1
ATOM 807 N N . ASN A 1 99 ? 18.623 0.739 -10.328 1.00 73.50 99 ASN A N 1
ATOM 808 C CA . ASN A 1 99 ? 18.590 2.031 -11.015 1.00 73.50 99 ASN A CA 1
ATOM 809 C C . ASN A 1 99 ? 19.962 2.430 -11.587 1.00 73.50 99 ASN A C 1
ATOM 811 O O . ASN A 1 99 ? 20.315 3.606 -11.647 1.00 73.50 99 ASN A O 1
ATOM 815 N N . THR A 1 100 ? 20.773 1.443 -11.965 1.00 74.69 100 THR A N 1
ATOM 816 C CA . THR A 1 100 ? 22.045 1.676 -12.646 1.00 74.69 100 THR A CA 1
ATOM 817 C C . THR A 1 100 ? 21.786 2.015 -14.109 1.00 74.69 100 THR A C 1
ATOM 819 O O . THR A 1 100 ? 20.993 1.340 -14.767 1.00 74.69 100 THR A O 1
ATOM 822 N N . LEU A 1 101 ? 22.479 3.031 -14.627 1.00 79.12 101 LEU A N 1
ATOM 823 C CA . LEU A 1 101 ? 22.478 3.333 -16.059 1.00 79.12 101 LEU A CA 1
ATOM 824 C C . LEU A 1 101 ? 22.883 2.081 -16.862 1.00 79.12 101 LEU A C 1
ATOM 826 O O . LEU A 1 101 ? 23.719 1.307 -16.381 1.00 79.12 101 LEU A O 1
ATOM 830 N N . PRO A 1 102 ? 22.317 1.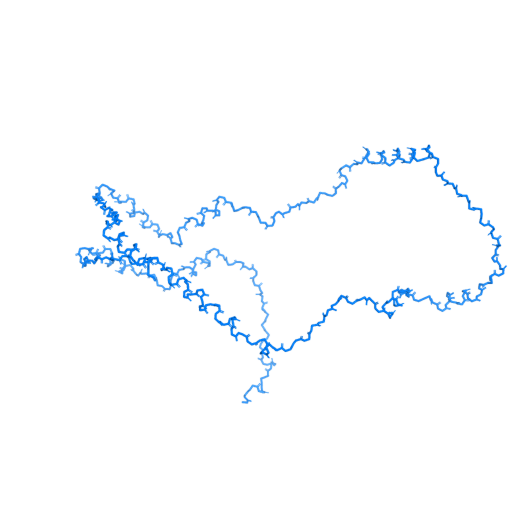870 -18.064 1.00 82.06 102 PRO A N 1
ATOM 831 C CA . PRO A 1 102 ? 22.715 0.757 -18.915 1.00 82.06 102 PRO A CA 1
ATOM 832 C C . PRO A 1 102 ? 24.223 0.818 -19.182 1.00 82.06 102 PRO A C 1
ATOM 834 O O . PRO A 1 102 ? 24.781 1.880 -19.467 1.00 82.06 102 PRO A O 1
ATOM 837 N N . GLY A 1 103 ? 24.889 -0.329 -19.050 1.00 83.81 103 GLY A N 1
ATOM 838 C CA . GLY A 1 103 ? 26.313 -0.450 -19.339 1.00 83.81 103 GLY A CA 1
ATOM 839 C C . GLY A 1 103 ? 26.598 -0.348 -20.839 1.00 83.81 103 GLY A C 1
ATOM 840 O O . GLY A 1 103 ? 25.698 -0.483 -21.668 1.00 83.81 103 GLY A O 1
ATOM 841 N N . LEU A 1 104 ? 27.873 -0.163 -21.191 1.00 83.81 104 LEU A N 1
ATOM 842 C CA . LEU A 1 104 ? 28.336 -0.161 -22.586 1.00 83.81 104 LEU A CA 1
ATOM 843 C C . LEU A 1 104 ? 27.874 -1.412 -23.349 1.00 83.81 104 LEU A C 1
ATOM 845 O O . LEU A 1 104 ? 27.381 -1.280 -24.462 1.00 83.81 104 LEU A O 1
ATOM 849 N N . ASP A 1 105 ? 27.939 -2.592 -22.732 1.00 84.00 105 ASP A N 1
ATOM 850 C CA . ASP A 1 105 ? 27.512 -3.849 -23.363 1.00 84.00 105 ASP A CA 1
ATOM 851 C C . ASP A 1 105 ? 26.010 -3.872 -23.686 1.00 84.00 105 ASP A C 1
ATOM 853 O O . ASP A 1 105 ? 25.599 -4.385 -24.728 1.00 84.00 105 ASP A O 1
ATOM 857 N N . THR A 1 106 ? 25.182 -3.280 -22.818 1.00 84.25 106 THR A N 1
ATOM 858 C CA . THR A 1 106 ? 23.735 -3.148 -23.035 1.00 84.25 106 THR A CA 1
ATOM 859 C C . THR A 1 106 ? 23.456 -2.217 -24.210 1.00 84.25 106 THR A C 1
ATOM 861 O O . THR A 1 106 ? 22.702 -2.576 -25.107 1.00 84.25 106 THR A O 1
ATOM 864 N N . LEU A 1 107 ? 24.139 -1.068 -24.261 1.00 82.94 107 LEU A N 1
ATOM 865 C CA . LEU A 1 107 ? 24.023 -0.124 -25.375 1.00 82.94 107 LEU A CA 1
ATOM 866 C C . LEU A 1 107 ? 24.466 -0.746 -26.703 1.00 82.94 107 LEU A C 1
ATOM 868 O O . LEU A 1 107 ? 23.807 -0.569 -27.721 1.00 82.94 107 LEU A O 1
ATOM 872 N N . TRP A 1 108 ? 25.570 -1.493 -26.700 1.00 83.94 108 TRP A N 1
ATOM 873 C CA . TRP A 1 108 ? 26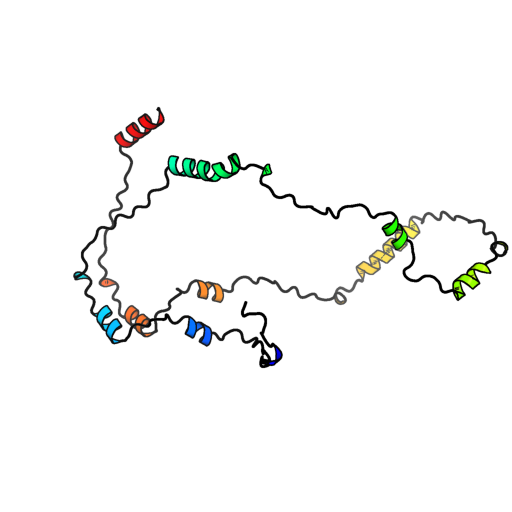.072 -2.170 -27.896 1.00 83.94 108 TRP A CA 1
ATOM 874 C C . TRP A 1 108 ? 25.116 -3.254 -28.388 1.00 83.94 108 TRP A C 1
ATOM 876 O O . TRP A 1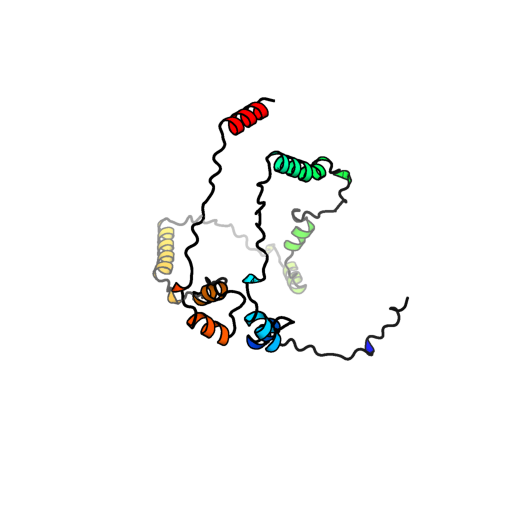 108 ? 24.930 -3.394 -29.594 1.00 83.94 108 TRP A O 1
ATOM 886 N N . SER A 1 109 ? 24.498 -3.989 -27.464 1.00 80.75 109 SER A N 1
ATOM 887 C CA . SER A 1 109 ? 23.514 -5.019 -27.803 1.00 80.75 109 SER A CA 1
ATOM 888 C C . SER A 1 109 ? 22.252 -4.415 -28.417 1.00 80.75 109 SER A C 1
ATOM 890 O O . SER A 1 109 ? 21.736 -4.968 -29.377 1.00 80.75 109 SER A O 1
ATOM 892 N N . GLU A 1 110 ? 21.794 -3.258 -27.929 1.00 80.88 110 GLU A N 1
ATOM 893 C CA . GLU A 1 110 ? 20.653 -2.535 -28.515 1.00 80.88 110 GLU A CA 1
ATOM 894 C C . GLU A 1 110 ? 20.979 -1.861 -29.859 1.00 80.88 110 GLU A C 1
ATOM 896 O O . GLU A 1 110 ? 20.091 -1.648 -30.681 1.00 80.88 110 GLU A O 1
ATOM 901 N N . MET A 1 111 ? 22.246 -1.509 -30.107 1.00 80.88 111 MET A N 1
ATOM 902 C CA . MET A 1 111 ? 22.684 -0.954 -31.395 1.00 80.88 111 MET A CA 1
ATOM 903 C C . MET A 1 111 ? 22.805 -2.007 -32.501 1.00 80.88 111 MET A C 1
ATOM 905 O O . MET A 1 111 ? 22.871 -1.646 -33.680 1.00 80.88 111 MET A O 1
ATOM 909 N N . LEU A 1 112 ? 22.881 -3.290 -32.144 1.00 79.38 112 LEU A N 1
ATOM 910 C CA . LEU A 1 112 ? 22.943 -4.376 -33.109 1.00 79.38 112 LEU A CA 1
ATOM 911 C C . LEU A 1 112 ? 21.509 -4.760 -33.519 1.00 79.38 112 LEU A C 1
ATOM 913 O O . LEU A 1 112 ? 20.677 -4.978 -32.645 1.00 79.38 112 LEU A O 1
ATOM 917 N N . PRO A 1 113 ? 21.187 -4.845 -34.820 1.00 76.44 113 PRO A N 1
ATOM 918 C CA . PRO A 1 113 ? 19.871 -5.312 -35.246 1.00 76.44 113 PRO A CA 1
ATOM 919 C C . PRO A 1 113 ? 19.637 -6.766 -34.801 1.00 76.44 113 PRO A C 1
ATOM 921 O O . PRO A 1 113 ? 20.568 -7.573 -34.837 1.00 76.44 113 PRO A O 1
ATOM 924 N N . ASP A 1 114 ? 18.390 -7.093 -34.436 1.00 75.62 114 ASP A N 1
ATOM 925 C CA . ASP A 1 114 ? 17.972 -8.430 -33.965 1.00 75.62 114 ASP A CA 1
ATOM 926 C C . ASP A 1 114 ? 18.371 -9.555 -34.934 1.00 75.62 114 ASP A C 1
ATOM 928 O O . ASP A 1 114 ? 18.699 -10.671 -34.526 1.00 75.62 114 ASP A O 1
ATOM 932 N N . GLU A 1 115 ? 18.382 -9.248 -36.231 1.00 77.75 115 GLU A N 1
ATOM 933 C CA . GLU A 1 115 ? 18.853 -10.137 -37.281 1.00 77.75 115 GLU A CA 1
ATOM 934 C C . GLU A 1 115 ? 20.079 -9.529 -37.962 1.00 77.75 115 GLU A C 1
ATOM 936 O O . GLU A 1 115 ? 20.029 -8.459 -38.576 1.00 77.75 115 GLU A O 1
ATOM 941 N N . LEU A 1 116 ? 21.208 -10.233 -37.861 1.00 73.06 116 LEU A N 1
ATOM 942 C CA . LEU A 1 116 ? 22.396 -9.891 -38.630 1.00 73.06 116 LEU A CA 1
ATOM 943 C C . LEU A 1 116 ? 22.144 -10.187 -40.116 1.00 73.06 116 LEU A C 1
ATOM 945 O O . LEU A 1 116 ? 21.618 -11.257 -40.437 1.00 73.06 116 LEU A O 1
ATOM 949 N N . PRO A 1 117 ? 22.570 -9.296 -41.030 1.00 72.69 117 PRO A N 1
ATOM 950 C CA . PRO A 1 117 ? 22.409 -9.517 -42.458 1.00 72.69 117 PRO A CA 1
ATOM 951 C C . PRO A 1 117 ? 23.075 -10.828 -42.876 1.00 72.69 117 PRO A C 1
ATOM 953 O O . PRO A 1 117 ? 24.179 -11.182 -42.443 1.00 72.69 117 PRO A O 1
ATOM 956 N N . THR A 1 118 ? 22.393 -11.564 -43.741 1.00 72.12 118 THR A N 1
ATOM 957 C CA . THR A 1 118 ? 22.854 -12.851 -44.247 1.00 72.12 118 THR A CA 1
ATOM 958 C C . THR A 1 118 ? 24.152 -12.702 -45.044 1.00 72.12 118 THR A C 1
ATOM 960 O O . THR A 1 118 ? 24.463 -11.671 -45.643 1.00 72.12 118 THR A O 1
ATOM 963 N N . LYS A 1 119 ? 24.934 -13.786 -45.122 1.00 71.19 119 LYS A N 1
ATOM 964 C CA . LYS A 1 119 ? 26.205 -13.816 -45.872 1.00 71.19 119 LYS A CA 1
ATOM 965 C C . LYS A 1 119 ? 26.046 -13.429 -47.355 1.00 71.19 119 LYS A C 1
ATOM 967 O O . LYS A 1 119 ? 27.018 -13.010 -47.980 1.00 71.19 119 LYS A O 1
ATOM 972 N N . ALA A 1 120 ? 24.847 -13.587 -47.918 1.00 71.25 120 ALA A N 1
ATOM 973 C CA . ALA A 1 120 ? 24.519 -13.157 -49.274 1.00 71.25 120 ALA A CA 1
ATOM 974 C C . ALA A 1 120 ? 24.406 -11.625 -49.377 1.00 71.25 120 ALA A C 1
ATOM 976 O O . ALA A 1 120 ? 25.060 -11.041 -50.239 1.00 71.25 120 ALA A O 1
ATOM 977 N N . GLU A 1 121 ? 23.685 -10.985 -48.454 1.00 71.44 121 GLU A N 1
ATOM 978 C CA . GLU A 1 121 ? 23.529 -9.523 -48.375 1.00 71.44 121 GLU A CA 1
ATOM 979 C C . GLU A 1 121 ? 24.873 -8.831 -48.106 1.00 71.44 121 GLU A C 1
ATOM 981 O O . GLU A 1 121 ? 25.228 -7.855 -48.767 1.00 71.44 121 GLU A O 1
ATOM 986 N N . LEU A 1 122 ? 25.700 -9.404 -47.223 1.00 71.50 122 LEU A N 1
ATOM 987 C CA . LEU A 1 122 ? 27.068 -8.927 -46.986 1.00 71.50 122 LEU A CA 1
ATOM 988 C C . LEU A 1 122 ? 27.941 -8.998 -48.248 1.00 71.50 122 LEU A C 1
ATOM 990 O O . LEU A 1 122 ? 28.766 -8.121 -48.494 1.00 71.50 122 LEU A O 1
ATOM 994 N N . LYS A 1 123 ? 27.766 -10.030 -49.080 1.00 71.06 123 LYS A N 1
ATOM 995 C CA . LYS A 1 123 ? 28.522 -10.193 -50.331 1.00 71.06 123 LYS A CA 1
ATOM 996 C C . LYS A 1 123 ? 28.089 -9.192 -51.404 1.00 71.06 123 LYS A C 1
ATOM 998 O O . LYS A 1 123 ? 28.884 -8.875 -52.287 1.00 71.06 123 LYS A O 1
ATOM 1003 N N . GLU A 1 124 ? 26.850 -8.720 -51.345 1.00 69.75 124 GLU A N 1
ATOM 1004 C CA . GLU A 1 124 ? 26.327 -7.676 -52.222 1.00 69.75 124 GLU A CA 1
ATOM 1005 C C . GLU A 1 124 ? 26.820 -6.287 -51.789 1.00 69.75 124 GLU A C 1
ATOM 1007 O O . GLU A 1 124 ? 27.305 -5.530 -52.628 1.00 69.75 124 GLU A O 1
ATOM 1012 N N . LEU A 1 125 ? 26.864 -6.017 -50.478 1.00 65.31 125 LEU A N 1
ATOM 1013 C CA . LEU A 1 125 ? 27.474 -4.811 -49.897 1.00 65.31 125 LEU A CA 1
ATOM 1014 C C . LEU A 1 125 ? 28.971 -4.680 -50.220 1.00 65.31 125 LEU A C 1
ATOM 1016 O O . LEU A 1 125 ? 29.446 -3.587 -50.505 1.00 65.31 125 LEU A O 1
ATOM 1020 N N . VAL A 1 126 ? 29.726 -5.784 -50.250 1.00 68.81 126 VAL A N 1
ATOM 1021 C CA . VAL A 1 126 ? 31.159 -5.773 -50.620 1.00 68.81 126 VAL A CA 1
ATOM 1022 C C . VAL A 1 126 ? 31.388 -5.396 -52.091 1.00 68.81 126 VAL A C 1
ATOM 1024 O O . VAL A 1 126 ? 32.464 -4.920 -52.448 1.00 68.81 126 VAL A O 1
ATOM 1027 N N . LYS A 1 127 ? 30.388 -5.580 -52.959 1.00 72.12 127 LYS A N 1
ATOM 1028 C CA . LYS A 1 127 ? 30.456 -5.165 -54.370 1.00 72.12 127 LYS A CA 1
ATOM 1029 C C . LYS A 1 127 ? 30.008 -3.722 -54.588 1.00 72.12 127 LYS A C 1
ATOM 1031 O O . LYS A 1 127 ? 30.025 -3.258 -55.725 1.00 72.12 127 LYS A O 1
ATOM 1036 N N . PHE A 1 128 ? 29.592 -3.025 -53.535 1.00 71.50 128 PHE A N 1
ATOM 1037 C CA . PHE A 1 128 ? 29.142 -1.651 -53.640 1.00 71.50 128 PHE A CA 1
ATOM 1038 C C . PHE A 1 128 ? 30.330 -0.722 -53.912 1.00 71.50 128 PHE A C 1
ATOM 1040 O O . PHE A 1 128 ? 31.130 -0.410 -53.030 1.00 71.50 128 PHE A O 1
ATOM 1047 N N . ALA A 1 129 ? 30.457 -0.277 -55.158 1.00 76.81 129 ALA A N 1
ATOM 1048 C CA . ALA A 1 129 ? 31.472 0.682 -55.549 1.00 76.81 129 ALA A CA 1
ATOM 1049 C C . ALA A 1 129 ? 30.973 2.105 -55.255 1.00 76.81 129 ALA A C 1
ATOM 1051 O O . ALA A 1 129 ? 30.103 2.635 -55.942 1.00 76.81 129 ALA A O 1
ATOM 1052 N N . HIS A 1 130 ? 31.557 2.764 -54.249 1.00 73.06 130 HIS A N 1
ATOM 1053 C CA . HIS A 1 130 ? 31.250 4.166 -53.926 1.00 73.06 130 HIS A CA 1
ATOM 1054 C C . HIS A 1 130 ? 31.530 5.137 -55.089 1.00 73.06 130 HIS A C 1
ATOM 1056 O O . HIS A 1 130 ? 31.039 6.261 -55.073 1.00 73.06 130 HIS A O 1
ATOM 1062 N N . SER A 1 131 ? 32.302 4.715 -56.094 1.00 76.69 131 SER A N 1
ATOM 1063 C CA . SER A 1 131 ? 32.539 5.449 -57.342 1.00 76.69 131 SER A CA 1
ATOM 1064 C C . SER A 1 131 ? 31.305 5.556 -58.236 1.00 76.69 131 SER A C 1
ATOM 1066 O O . SER A 1 131 ? 31.212 6.492 -59.026 1.00 76.69 131 SER A O 1
ATOM 1068 N N . ASP A 1 132 ? 30.360 4.624 -58.108 1.00 80.69 132 ASP A N 1
ATOM 1069 C CA . ASP A 1 132 ? 29.159 4.563 -58.947 1.00 80.69 132 ASP A CA 1
ATOM 1070 C C . ASP A 1 132 ? 28.033 5.439 -58.377 1.00 80.69 132 ASP A C 1
ATOM 1072 O O . ASP A 1 132 ? 27.009 5.685 -59.025 1.00 80.69 132 ASP A O 1
ATOM 1076 N N . LEU A 1 133 ? 28.231 5.963 -57.161 1.00 80.44 133 LEU A N 1
ATOM 1077 C CA . LEU A 1 133 ? 27.359 6.960 -56.568 1.00 80.44 133 LEU A CA 1
ATOM 1078 C C . LEU A 1 133 ? 27.460 8.261 -57.363 1.00 80.44 133 LEU A C 1
ATOM 1080 O O . LEU A 1 133 ? 28.476 8.957 -57.366 1.00 80.44 133 LEU A O 1
ATOM 1084 N N . LYS A 1 134 ? 26.351 8.636 -57.999 1.00 83.00 134 LYS A N 1
ATOM 1085 C CA . LYS A 1 134 ? 26.219 9.956 -58.611 1.00 83.00 134 LYS A CA 1
ATOM 1086 C C . LYS A 1 134 ? 26.379 11.015 -57.526 1.00 83.00 134 LYS A C 1
ATOM 1088 O O . LYS A 1 134 ? 25.630 11.024 -56.549 1.00 83.00 134 LYS A O 1
ATOM 1093 N N . HIS A 1 135 ? 27.323 11.933 -57.713 1.00 81.12 135 HIS A N 1
ATOM 1094 C CA . HIS A 1 135 ? 27.445 13.077 -56.823 1.00 81.12 135 HIS A CA 1
ATOM 1095 C C . HIS A 1 135 ? 26.208 13.968 -56.975 1.00 81.12 135 HIS A C 1
ATOM 1097 O O . HIS A 1 135 ? 26.033 14.663 -57.977 1.00 81.12 135 HIS A O 1
ATOM 1103 N N . VAL A 1 136 ? 25.332 13.931 -55.976 1.00 81.69 136 VAL A N 1
ATOM 1104 C CA . VAL A 1 136 ? 24.202 14.848 -55.864 1.00 81.69 136 VAL A CA 1
ATOM 1105 C C . VAL A 1 136 ? 24.667 16.023 -55.018 1.00 81.69 136 VAL A C 1
ATOM 1107 O O . VAL A 1 136 ? 24.980 15.854 -53.842 1.00 81.69 136 VAL A O 1
ATOM 1110 N N . LYS A 1 137 ? 24.705 17.225 -55.599 1.00 76.81 137 LYS A N 1
ATOM 1111 C CA . LYS A 1 137 ? 24.759 18.450 -54.795 1.00 76.81 137 LYS A CA 1
ATOM 1112 C C . LYS A 1 137 ? 23.387 18.611 -54.143 1.00 76.81 137 LYS A C 1
ATOM 1114 O O . LYS A 1 137 ? 22.420 18.800 -54.886 1.00 76.81 137 LYS A O 1
ATOM 1119 N N . PRO A 1 138 ? 23.262 18.514 -52.807 1.00 70.50 138 PRO A N 1
ATOM 1120 C CA . PRO A 1 138 ? 21.972 18.692 -52.168 1.00 70.50 138 PRO A CA 1
ATOM 1121 C C . PRO A 1 138 ? 21.508 20.128 -52.418 1.00 70.50 138 PRO A C 1
ATOM 1123 O O . PRO A 1 138 ? 22.081 21.087 -51.905 1.00 70.50 138 PRO A O 1
ATOM 1126 N N . ASN A 1 139 ? 20.468 20.283 -53.236 1.00 67.81 139 ASN A N 1
ATOM 1127 C CA . ASN A 1 139 ? 19.673 21.497 -53.230 1.00 67.81 139 ASN A CA 1
ATOM 1128 C C . ASN A 1 139 ? 18.784 21.388 -51.993 1.00 67.81 139 ASN A C 1
ATOM 1130 O O . ASN A 1 139 ? 17.722 20.767 -52.036 1.00 67.81 139 ASN A O 1
ATOM 1134 N N . VAL A 1 140 ? 19.267 21.907 -50.864 1.00 66.69 140 VAL A N 1
ATOM 1135 C CA . VAL A 1 140 ? 18.421 22.088 -49.688 1.00 66.69 140 VAL A CA 1
ATOM 1136 C C . VAL A 1 140 ? 17.426 23.180 -50.060 1.00 66.69 140 VAL A C 1
ATOM 1138 O O . VAL A 1 140 ? 17.671 24.367 -49.853 1.00 66.69 140 VAL A O 1
ATOM 1141 N N . LYS A 1 141 ? 16.298 22.782 -50.655 1.00 68.19 141 LYS A N 1
ATOM 1142 C CA . LYS A 1 141 ? 15.109 23.620 -50.650 1.00 68.19 141 LYS A CA 1
ATOM 1143 C C . LYS A 1 141 ? 14.695 23.710 -49.192 1.00 68.19 141 LYS A C 1
ATOM 1145 O O . LYS A 1 141 ? 14.009 22.828 -48.685 1.00 68.19 141 LYS A O 1
ATOM 1150 N N . VAL A 1 142 ? 15.144 24.758 -48.508 1.00 64.62 142 VAL A N 1
ATOM 1151 C CA . VAL A 1 142 ? 14.522 25.203 -47.261 1.00 64.62 142 VAL A CA 1
ATOM 1152 C C . VAL A 1 142 ? 13.162 25.771 -47.665 1.00 64.62 142 VAL A C 1
ATOM 1154 O O . VAL A 1 142 ? 12.965 26.979 -47.738 1.00 64.62 142 VAL A O 1
ATOM 1157 N N . HIS A 1 143 ? 12.248 24.886 -48.066 1.00 71.69 143 HIS A N 1
ATOM 1158 C CA . HIS A 1 143 ? 10.857 25.239 -48.275 1.00 71.69 143 HIS A CA 1
ATOM 1159 C C . HIS A 1 143 ? 10.264 25.379 -46.885 1.00 71.69 143 HIS A C 1
ATOM 1161 O O . HIS A 1 143 ? 9.853 24.400 -46.266 1.00 71.69 143 HIS A O 1
ATOM 1167 N N . VAL A 1 144 ? 10.344 26.594 -46.348 1.00 73.56 144 VAL A N 1
ATOM 1168 C CA . VAL A 1 144 ? 9.541 26.957 -45.188 1.00 73.56 144 VAL A CA 1
ATOM 1169 C C . VAL A 1 144 ? 8.105 26.985 -45.697 1.00 73.56 144 VAL A C 1
ATOM 1171 O O . VAL A 1 144 ? 7.841 27.750 -46.630 1.00 73.56 144 VAL A O 1
ATOM 1174 N N . PRO A 1 145 ? 7.204 26.154 -45.144 1.00 78.38 145 PRO A N 1
ATOM 1175 C CA . PRO A 1 145 ? 5.828 26.114 -45.602 1.00 78.38 145 PRO A CA 1
ATOM 1176 C C . PRO A 1 145 ? 5.240 27.520 -45.596 1.00 78.38 145 PRO A C 1
ATOM 1178 O O . PRO A 1 145 ? 5.415 28.276 -44.631 1.00 78.38 145 PRO A O 1
ATOM 1181 N N . THR A 1 146 ? 4.573 27.892 -46.682 1.00 80.94 146 THR A N 1
ATOM 1182 C CA . THR A 1 146 ? 3.923 29.201 -46.746 1.00 80.94 146 THR A CA 1
ATOM 1183 C C . THR A 1 146 ? 2.730 29.228 -45.788 1.00 80.94 146 THR A C 1
ATOM 1185 O O . THR A 1 146 ? 2.150 28.198 -45.442 1.00 80.94 146 THR A O 1
ATOM 1188 N N . SER A 1 147 ? 2.338 30.418 -45.324 1.00 83.12 147 SER A N 1
ATOM 1189 C CA . SER A 1 147 ? 1.173 30.565 -44.431 1.00 83.12 147 SER A CA 1
ATOM 1190 C C . SER A 1 147 ? -0.103 29.967 -45.046 1.00 83.12 147 SER A C 1
ATOM 1192 O O . SER A 1 147 ? -0.957 29.445 -44.333 1.00 83.12 147 SER A O 1
ATOM 1194 N N . GLU A 1 148 ? -0.214 30.005 -46.373 1.00 85.44 148 GLU A N 1
ATOM 1195 C CA . GLU A 1 148 ? -1.318 29.428 -47.141 1.00 85.44 148 GLU A CA 1
ATOM 1196 C C . GLU A 1 148 ? -1.315 27.899 -47.069 1.00 85.44 148 GLU A C 1
ATOM 1198 O O . GLU A 1 148 ? -2.319 27.327 -46.650 1.00 85.44 148 GLU A O 1
ATOM 1203 N N . GLU A 1 149 ? -0.176 27.252 -47.335 1.00 84.44 149 GLU A N 1
ATOM 1204 C CA . GLU A 1 149 ? -0.008 25.795 -47.204 1.00 84.44 149 GLU A CA 1
ATOM 1205 C C . GLU A 1 149 ? -0.336 25.311 -45.782 1.00 84.44 149 GLU A C 1
ATOM 1207 O O . GLU A 1 149 ? -1.089 24.355 -45.595 1.00 84.44 149 GLU A O 1
ATOM 1212 N N . ILE A 1 150 ? 0.142 26.034 -44.761 1.00 82.50 150 ILE A N 1
ATOM 1213 C CA . ILE A 1 150 ? -0.154 25.735 -43.351 1.00 82.50 150 ILE A CA 1
ATOM 1214 C C . ILE A 1 150 ? -1.658 25.860 -43.063 1.00 82.50 150 ILE A C 1
ATOM 1216 O O . ILE A 1 150 ? -2.219 25.098 -42.271 1.00 82.50 150 ILE A O 1
ATOM 1220 N N . ASN A 1 151 ? -2.331 26.849 -43.651 1.00 83.94 151 ASN A N 1
ATOM 1221 C CA . ASN A 1 151 ? -3.757 27.077 -43.426 1.00 83.94 151 ASN A CA 1
ATOM 1222 C C . ASN A 1 151 ? -4.634 26.063 -44.169 1.00 83.94 151 ASN A C 1
ATOM 1224 O O . ASN A 1 151 ? -5.670 25.659 -43.632 1.00 83.94 151 ASN A O 1
ATOM 1228 N N . GLU A 1 152 ? -4.226 25.624 -45.357 1.00 83.25 152 GLU A N 1
ATOM 1229 C CA . GLU A 1 152 ? -4.883 24.543 -46.092 1.00 83.25 152 GLU A CA 1
ATOM 1230 C C . GLU A 1 152 ? -4.771 23.215 -45.342 1.00 83.25 152 GLU A C 1
ATOM 1232 O O . GLU A 1 152 ? -5.790 22.567 -45.096 1.00 83.25 152 GLU A O 1
ATOM 1237 N N . GLU A 1 153 ? -3.579 22.863 -44.858 1.00 77.12 153 GLU A N 1
ATOM 1238 C CA . GLU A 1 153 ? -3.368 21.647 -44.068 1.00 77.12 153 GLU A CA 1
ATOM 1239 C C . GLU A 1 153 ? -4.190 21.669 -42.765 1.00 77.12 153 GLU A C 1
ATOM 1241 O O . GLU A 1 153 ? -4.910 20.719 -42.446 1.00 77.12 153 GLU A O 1
ATOM 1246 N N . LYS A 1 154 ? -4.212 22.807 -42.052 1.00 77.50 154 LYS A N 1
ATOM 1247 C CA . LYS A 1 154 ? -5.082 23.003 -40.875 1.00 77.50 154 LYS A CA 1
ATOM 1248 C C . LYS A 1 154 ? -6.566 22.831 -41.198 1.00 77.50 154 LYS A C 1
ATOM 1250 O O . LYS A 1 154 ? -7.329 22.395 -40.332 1.00 77.50 154 LYS A O 1
ATOM 1255 N N . LYS A 1 155 ? -7.008 23.210 -42.401 1.00 75.44 155 LYS A N 1
ATOM 1256 C CA . LYS A 1 155 ? -8.402 23.056 -42.835 1.00 75.44 155 LYS A CA 1
ATOM 1257 C C . LYS A 1 155 ? -8.737 21.585 -43.077 1.00 75.44 155 LYS A C 1
ATOM 1259 O O . LYS A 1 155 ? -9.803 21.162 -42.636 1.00 75.44 155 LYS A O 1
ATOM 1264 N N . ILE A 1 156 ? -7.820 20.829 -43.683 1.00 73.06 156 ILE A N 1
ATOM 1265 C CA . ILE A 1 156 ? -7.953 19.387 -43.949 1.00 73.06 156 ILE A CA 1
ATOM 1266 C C . ILE A 1 156 ? -8.051 18.595 -42.634 1.00 73.06 156 ILE A C 1
ATOM 1268 O O . ILE A 1 156 ? -9.015 17.858 -42.429 1.00 73.06 156 ILE A O 1
ATOM 1272 N N . ILE A 1 157 ? -7.143 18.839 -41.683 1.00 68.25 157 ILE A N 1
ATOM 1273 C CA . ILE A 1 157 ? -7.160 18.169 -40.367 1.00 68.25 157 ILE A CA 1
ATOM 1274 C C . ILE A 1 157 ? -8.457 18.484 -39.603 1.00 68.25 157 ILE A C 1
ATOM 1276 O O . ILE A 1 157 ? -9.055 17.620 -38.961 1.00 68.25 157 ILE A O 1
ATOM 1280 N N . ARG A 1 158 ? -8.939 19.732 -39.682 1.00 66.94 158 ARG A N 1
ATOM 1281 C CA . ARG A 1 158 ? -10.214 20.121 -39.061 1.00 66.94 158 ARG A CA 1
ATOM 1282 C C . ARG A 1 158 ? -11.420 19.466 -39.727 1.00 66.94 158 ARG A C 1
ATOM 1284 O O . ARG A 1 158 ? -12.388 19.201 -39.018 1.00 66.94 158 ARG A O 1
ATOM 1291 N N . SER A 1 159 ? -11.408 19.219 -41.040 1.00 68.31 159 SER A N 1
ATOM 1292 C CA . SER A 1 159 ? -12.498 18.484 -41.696 1.00 68.31 159 SER A CA 1
ATOM 1293 C C . SER A 1 159 ? -12.570 17.030 -41.241 1.00 68.31 159 SER A C 1
ATOM 1295 O O . SER A 1 159 ? -13.673 16.573 -40.958 1.00 68.31 159 SER A O 1
ATOM 1297 N N . ASP A 1 160 ? -11.441 16.348 -41.059 1.00 66.56 160 ASP A N 1
ATOM 1298 C CA . ASP A 1 160 ? -11.433 14.954 -40.589 1.00 66.56 160 ASP A CA 1
ATOM 1299 C C . ASP A 1 160 ? -12.009 14.825 -39.174 1.00 66.56 160 ASP A C 1
ATOM 1301 O O . ASP A 1 160 ? -12.790 13.919 -38.891 1.00 66.56 160 ASP A O 1
ATOM 1305 N N . VAL A 1 161 ? -11.720 15.794 -38.299 1.00 68.56 161 VAL A N 1
ATOM 1306 C CA . VAL A 1 161 ? -12.336 15.868 -36.964 1.00 68.56 161 VAL A CA 1
ATOM 1307 C C . VAL A 1 161 ? -13.812 16.284 -37.041 1.00 68.56 161 VAL A C 1
ATOM 1309 O O . VAL A 1 161 ? -14.629 15.808 -36.255 1.00 68.56 161 VAL A O 1
ATOM 1312 N N . LYS A 1 162 ? -14.187 17.160 -37.986 1.00 71.12 162 LYS A N 1
ATOM 1313 C CA . LYS A 1 162 ? -15.572 17.635 -38.164 1.00 71.12 162 LYS A CA 1
ATOM 1314 C C . LYS A 1 162 ? -16.513 16.536 -38.663 1.00 71.12 162 LYS A C 1
ATOM 1316 O O . LYS A 1 162 ? -17.674 16.528 -38.263 1.00 71.12 162 LYS A O 1
ATOM 1321 N N . TYR A 1 163 ? -16.029 15.638 -39.518 1.00 75.88 163 TYR A N 1
ATOM 1322 C CA . TYR A 1 163 ? -16.800 14.516 -40.064 1.00 75.88 163 TYR A CA 1
ATOM 1323 C C . TYR A 1 163 ? -16.502 13.186 -39.363 1.00 75.88 163 TYR A C 1
ATOM 1325 O O . TYR A 1 163 ? -16.916 12.134 -39.844 1.00 75.88 163 TYR A O 1
ATOM 1333 N N . PHE A 1 164 ? -15.811 13.224 -38.222 1.00 78.38 164 PHE A N 1
ATOM 1334 C CA . PHE A 1 164 ? -15.510 12.034 -37.443 1.00 78.38 164 PHE A CA 1
ATOM 1335 C C . PHE A 1 164 ? -16.796 11.356 -36.950 1.00 78.38 164 PHE A C 1
ATOM 1337 O O . PHE A 1 164 ? -17.530 11.901 -36.116 1.00 78.38 164 PHE A O 1
ATOM 1344 N N . ASP A 1 165 ? -17.054 10.145 -37.446 1.00 80.50 165 ASP A N 1
ATOM 1345 C CA . ASP A 1 165 ? -18.192 9.340 -37.021 1.00 80.50 165 ASP A CA 1
ATOM 1346 C C . ASP A 1 165 ? -17.927 8.712 -35.647 1.00 80.50 165 ASP A C 1
ATOM 1348 O O . ASP A 1 165 ? -17.155 7.763 -35.486 1.00 80.50 165 ASP A O 1
ATOM 1352 N N . LYS A 1 166 ? -18.621 9.236 -34.633 1.00 80.69 166 LYS A N 1
ATOM 1353 C CA . LYS A 1 166 ? -18.569 8.720 -33.261 1.00 80.69 166 LYS A CA 1
ATOM 1354 C C . LYS A 1 166 ? -19.124 7.294 -33.150 1.00 80.69 166 LYS A C 1
ATOM 1356 O O . LYS A 1 166 ? -18.843 6.633 -32.154 1.00 80.69 166 LYS A O 1
ATOM 1361 N N . GLY A 1 167 ? -19.880 6.815 -34.144 1.00 82.81 167 GLY A N 1
ATOM 1362 C CA . GLY A 1 167 ? -20.367 5.437 -34.236 1.00 82.81 167 GLY A CA 1
ATOM 1363 C C . GLY A 1 167 ? -19.262 4.404 -34.477 1.00 82.81 167 GLY A C 1
ATOM 1364 O O . GLY A 1 167 ? -19.415 3.251 -34.082 1.00 82.81 167 GLY A O 1
ATOM 1365 N N . CYS A 1 168 ? -18.117 4.821 -35.027 1.00 79.56 168 CYS A N 1
ATOM 1366 C CA . CYS A 1 168 ? -16.942 3.967 -35.226 1.00 79.56 168 CYS A CA 1
ATOM 1367 C C . CYS A 1 168 ? -16.117 3.754 -33.944 1.00 79.56 168 CYS A C 1
ATOM 1369 O O . CYS A 1 168 ? -15.161 2.975 -33.941 1.00 79.56 168 CYS A O 1
ATOM 1371 N N . LEU A 1 169 ? -16.456 4.435 -32.843 1.00 81.69 169 LEU A N 1
ATOM 1372 C CA . LEU A 1 169 ? -15.801 4.220 -31.557 1.00 81.69 169 LEU A CA 1
ATOM 1373 C C . LEU A 1 169 ? -16.279 2.906 -30.936 1.00 81.69 169 LEU A C 1
ATOM 1375 O O . LEU A 1 169 ? -17.474 2.679 -30.742 1.00 81.69 169 LEU A O 1
ATOM 1379 N N . ARG A 1 170 ? -15.331 2.045 -30.551 1.00 83.19 170 ARG A N 1
ATOM 1380 C CA . ARG A 1 170 ? -15.653 0.835 -29.788 1.00 83.19 170 ARG A CA 1
ATOM 1381 C C . ARG A 1 170 ? -16.290 1.227 -28.457 1.00 83.19 170 ARG A C 1
ATOM 1383 O O . ARG A 1 170 ? -15.669 1.916 -27.649 1.00 83.19 170 ARG A O 1
ATOM 1390 N N . ARG A 1 171 ? -17.509 0.746 -28.206 1.00 81.94 171 ARG A N 1
ATOM 1391 C CA . ARG A 1 171 ? -18.135 0.858 -26.887 1.00 81.94 171 ARG A CA 1
ATOM 1392 C C . ARG A 1 171 ? -17.387 -0.041 -25.911 1.00 81.94 171 ARG A C 1
ATOM 1394 O O . ARG A 1 171 ? -17.360 -1.256 -26.081 1.00 81.94 171 ARG A O 1
ATOM 1401 N N . VAL A 1 172 ? -16.792 0.566 -24.893 1.00 81.38 172 VAL A N 1
ATOM 1402 C CA . VAL A 1 172 ? -16.220 -0.152 -23.755 1.00 81.38 172 VAL A CA 1
ATOM 1403 C C . VAL A 1 172 ? -17.252 -0.116 -22.636 1.00 81.38 172 VAL A C 1
ATOM 1405 O O . VAL A 1 172 ? -17.623 0.958 -22.170 1.00 81.38 172 VAL A O 1
ATOM 1408 N N . ASN A 1 173 ? -17.737 -1.287 -22.229 1.00 74.06 173 ASN A N 1
ATOM 1409 C CA . ASN A 1 173 ? -18.595 -1.406 -21.057 1.00 74.06 173 ASN A CA 1
ATOM 1410 C C . ASN A 1 173 ? -17.699 -1.434 -19.818 1.00 74.06 173 ASN A C 1
ATOM 1412 O O . ASN A 1 173 ? -16.984 -2.406 -19.582 1.00 74.06 173 ASN A O 1
ATOM 1416 N N . THR A 1 174 ? -17.709 -0.356 -19.043 1.00 72.62 174 THR A N 1
ATOM 1417 C CA . THR A 1 174 ? -17.037 -0.310 -17.745 1.00 72.62 174 THR A CA 1
ATOM 1418 C C . THR A 1 174 ? -17.880 -1.071 -16.728 1.00 72.62 174 THR A C 1
ATOM 1420 O O . THR A 1 174 ? -19.011 -0.679 -16.449 1.00 72.62 174 THR A O 1
ATOM 1423 N N . VAL A 1 175 ? -17.342 -2.166 -16.193 1.00 73.94 175 VAL A N 1
ATOM 1424 C CA . VAL A 1 175 ? -17.932 -2.881 -15.055 1.00 73.94 175 VAL A CA 1
ATOM 1425 C C . VAL A 1 175 ? -17.331 -2.292 -13.785 1.00 73.94 175 VAL A C 1
ATOM 1427 O O . VAL A 1 175 ? -16.125 -2.410 -13.564 1.00 73.94 175 VAL A O 1
ATOM 1430 N N . GLU A 1 176 ? -18.159 -1.644 -12.969 1.00 70.94 176 GLU A N 1
ATOM 1431 C CA . GLU A 1 176 ? -17.774 -1.195 -11.633 1.00 70.94 176 GLU A CA 1
ATOM 1432 C C . GLU A 1 176 ? -17.471 -2.429 -10.778 1.00 70.94 176 GLU A C 1
ATOM 1434 O O . GLU A 1 176 ? -18.340 -3.263 -10.532 1.00 70.94 176 GLU A O 1
ATOM 1439 N N . LYS A 1 177 ? -16.204 -2.598 -10.392 1.00 77.00 177 LYS A N 1
ATOM 1440 C CA . 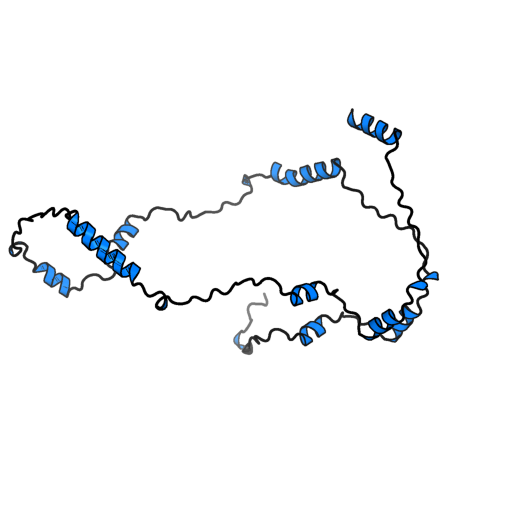LYS A 1 177 ? -15.741 -3.802 -9.688 1.00 77.00 177 LYS A CA 1
ATOM 1441 C C . LYS A 1 177 ? -16.223 -3.888 -8.237 1.00 77.00 177 LYS A C 1
ATOM 1443 O O . LYS A 1 177 ? -16.140 -4.973 -7.677 1.00 77.00 177 LYS A O 1
ATOM 1448 N N . ASN A 1 178 ? -16.770 -2.800 -7.691 1.00 75.19 178 ASN A N 1
ATOM 1449 C CA . ASN A 1 178 ? -17.316 -2.710 -6.339 1.00 75.19 178 ASN A CA 1
ATOM 1450 C C . ASN A 1 178 ? -18.692 -2.019 -6.380 1.00 75.19 178 ASN A C 1
ATOM 1452 O O . ASN A 1 178 ? -18.778 -0.841 -6.034 1.00 75.19 178 ASN A O 1
ATOM 1456 N N . PRO A 1 179 ? -19.756 -2.697 -6.847 1.00 75.88 179 PRO A N 1
ATOM 1457 C CA . PRO A 1 179 ? -21.097 -2.129 -6.779 1.00 75.88 179 PRO A CA 1
ATOM 1458 C C . PRO A 1 179 ? -21.451 -1.812 -5.321 1.00 75.88 179 PRO A C 1
ATOM 1460 O O . PRO A 1 179 ? -21.097 -2.565 -4.410 1.00 75.88 179 PRO A O 1
ATOM 1463 N N . LEU A 1 180 ? -22.140 -0.692 -5.101 1.00 81.00 180 LEU A N 1
ATOM 1464 C CA . LEU A 1 180 ? -22.639 -0.342 -3.774 1.00 81.00 180 LEU A CA 1
ATOM 1465 C C . LEU A 1 180 ? -23.556 -1.460 -3.247 1.00 81.00 180 LEU A C 1
ATOM 1467 O O . LEU A 1 180 ? -24.315 -2.032 -4.039 1.00 81.00 180 LEU A O 1
ATOM 1471 N N . PRO A 1 181 ? -23.509 -1.760 -1.936 1.00 81.62 181 PRO A N 1
ATOM 1472 C CA . PRO A 1 181 ? -24.375 -2.770 -1.345 1.00 81.62 181 PRO A CA 1
ATOM 1473 C C . PRO A 1 181 ? -25.837 -2.437 -1.646 1.00 81.62 181 PRO A C 1
ATOM 1475 O O . PRO A 1 181 ? -26.278 -1.290 -1.521 1.00 81.62 181 PRO A O 1
ATOM 1478 N N . THR A 1 182 ? -26.592 -3.440 -2.084 1.00 84.31 182 THR A N 1
ATOM 1479 C CA . THR A 1 182 ? -28.018 -3.282 -2.347 1.00 84.31 182 THR A CA 1
ATOM 1480 C C . THR A 1 182 ? -28.788 -3.157 -1.035 1.00 84.31 182 THR A C 1
ATOM 1482 O O . THR A 1 182 ? -28.323 -3.551 0.033 1.00 84.31 182 THR A O 1
ATOM 1485 N N . GLN A 1 183 ? -30.023 -2.654 -1.103 1.00 84.25 183 GLN A N 1
ATOM 1486 C CA . GLN A 1 183 ? -30.900 -2.587 0.070 1.00 84.25 183 GLN A CA 1
ATOM 1487 C C . GLN A 1 183 ? -31.084 -3.962 0.738 1.00 84.25 183 GLN A C 1
ATOM 1489 O O . GLN A 1 183 ? -31.227 -4.035 1.954 1.00 84.25 183 GLN A O 1
ATOM 1494 N N . GLY A 1 184 ? -31.066 -5.047 -0.047 1.00 84.31 184 GLY A N 1
ATOM 1495 C CA . GLY A 1 184 ? -31.130 -6.413 0.469 1.00 84.31 184 GLY A CA 1
ATOM 1496 C C . GLY A 1 184 ? -29.886 -6.804 1.264 1.00 84.31 184 GLY A C 1
ATOM 1497 O O . GLY A 1 184 ? -30.029 -7.394 2.330 1.00 84.31 184 GLY A O 1
ATOM 1498 N N . ASP A 1 185 ? -28.701 -6.411 0.790 1.00 83.44 185 ASP A N 1
ATOM 1499 C CA . ASP A 1 185 ? -27.421 -6.675 1.460 1.00 83.44 185 ASP A CA 1
ATOM 1500 C C . ASP A 1 185 ? -27.359 -5.955 2.813 1.00 83.44 185 ASP A C 1
ATOM 1502 O O . ASP A 1 185 ? -27.058 -6.565 3.836 1.00 83.44 185 ASP A O 1
ATOM 1506 N N . ILE A 1 186 ? -27.782 -4.687 2.846 1.00 80.06 186 ILE A N 1
ATOM 1507 C CA . ILE A 1 186 ? -27.873 -3.897 4.084 1.00 80.06 186 ILE A CA 1
ATOM 1508 C C . ILE A 1 186 ? -28.885 -4.527 5.048 1.00 80.06 186 ILE A C 1
ATOM 1510 O O . ILE A 1 186 ? -28.627 -4.651 6.242 1.00 80.06 186 ILE A O 1
ATOM 1514 N N . CYS A 1 187 ? -30.054 -4.938 4.550 1.00 77.62 187 CYS A N 1
ATOM 1515 C CA . CYS A 1 187 ? -31.058 -5.589 5.385 1.00 77.62 187 CYS A CA 1
ATOM 1516 C C . CYS A 1 187 ? -30.577 -6.936 5.936 1.00 77.62 187 CYS A C 1
ATOM 1518 O O . CYS A 1 187 ? -30.953 -7.276 7.052 1.00 77.62 187 CYS A O 1
ATOM 1520 N N . ALA A 1 188 ? -29.774 -7.688 5.182 1.00 76.81 188 ALA A N 1
ATOM 1521 C CA . ALA A 1 188 ? -29.219 -8.959 5.622 1.00 76.81 188 ALA A CA 1
ATOM 1522 C C . ALA A 1 188 ? -28.167 -8.779 6.726 1.00 76.81 188 ALA A C 1
ATOM 1524 O O . ALA A 1 188 ? -28.213 -9.517 7.702 1.00 76.81 188 ALA A O 1
ATOM 1525 N N . GLU A 1 189 ? -27.291 -7.775 6.623 1.00 76.81 189 GLU A N 1
ATOM 1526 C CA . GLU A 1 189 ? -26.338 -7.433 7.695 1.00 76.81 189 GLU A CA 1
ATOM 1527 C C . GLU A 1 189 ? -27.020 -6.875 8.953 1.00 76.81 189 GLU A C 1
ATOM 1529 O O . GLU A 1 189 ? -26.531 -7.045 10.065 1.00 76.81 189 GLU A O 1
ATOM 1534 N N . MET A 1 190 ? -28.171 -6.217 8.794 1.00 76.06 190 MET A N 1
ATOM 1535 C CA . MET A 1 190 ? -28.970 -5.705 9.913 1.00 76.06 190 MET A CA 1
ATOM 1536 C C . MET A 1 190 ? -29.794 -6.793 10.621 1.00 76.06 190 MET A C 1
ATOM 1538 O O . MET A 1 190 ? -30.410 -6.512 11.655 1.00 76.06 190 MET A O 1
ATOM 1542 N N . LEU A 1 191 ? -29.860 -8.014 10.075 1.00 73.12 191 LEU A N 1
ATOM 1543 C CA . LEU A 1 191 ? -30.487 -9.136 10.765 1.00 73.12 191 LEU A CA 1
ATOM 1544 C C . LEU A 1 191 ? -29.519 -9.669 11.830 1.00 73.12 191 LEU A C 1
ATOM 1546 O O . LEU A 1 191 ? -28.351 -9.891 11.531 1.00 73.12 191 LEU A O 1
ATOM 1550 N N . PRO A 1 192 ? -29.984 -9.905 13.067 1.00 70.44 192 PRO A N 1
ATOM 1551 C CA . PRO A 1 192 ? -29.146 -10.524 14.084 1.00 70.44 192 PRO A CA 1
ATOM 1552 C C . PRO A 1 192 ? -28.704 -11.920 13.624 1.00 70.44 192 PRO A C 1
ATOM 1554 O O . PRO A 1 192 ? -29.509 -12.650 13.040 1.00 70.44 192 PRO A O 1
ATOM 1557 N N . ASP A 1 193 ? -27.466 -12.305 13.959 1.00 65.25 193 ASP A N 1
ATOM 1558 C CA . ASP A 1 193 ? -26.836 -13.603 13.629 1.00 65.25 193 ASP A CA 1
ATOM 1559 C C . ASP A 1 193 ? -27.724 -14.819 13.953 1.00 65.25 193 ASP A C 1
ATOM 1561 O O . ASP A 1 193 ? -27.584 -15.900 13.381 1.00 65.25 193 ASP A O 1
ATOM 1565 N N . TYR A 1 194 ? -28.680 -14.629 14.862 1.00 61.81 194 TYR A N 1
ATOM 1566 C CA . TYR A 1 194 ? -29.692 -15.596 15.231 1.00 61.81 194 TYR A CA 1
ATOM 1567 C C . TYR A 1 194 ? -31.100 -15.046 14.968 1.00 61.81 194 TYR A C 1
ATOM 1569 O O . TYR A 1 194 ? -31.611 -14.200 15.708 1.00 61.81 194 TYR A O 1
ATOM 1577 N N . ILE A 1 195 ? -31.763 -15.577 13.937 1.00 62.22 195 ILE A N 1
ATOM 1578 C CA . ILE A 1 195 ? -33.215 -15.455 13.779 1.00 62.22 195 ILE A CA 1
ATOM 1579 C C . ILE A 1 195 ? -33.836 -16.646 14.513 1.00 62.22 195 ILE A C 1
ATOM 1581 O O . ILE A 1 195 ? -33.703 -17.780 14.038 1.00 62.22 195 ILE A O 1
ATOM 1585 N N . PRO A 1 196 ? -34.513 -16.427 15.651 1.00 56.19 196 PRO A N 1
ATOM 1586 C CA . PRO A 1 196 ? -35.098 -17.521 16.401 1.00 56.19 196 PRO A CA 1
ATOM 1587 C C . PRO A 1 196 ? -36.138 -18.277 15.556 1.00 56.19 196 PRO A C 1
ATOM 1589 O O . PRO A 1 196 ? -36.840 -17.670 14.734 1.00 56.19 196 PRO A O 1
ATOM 1592 N N . PRO A 1 197 ? -36.263 -19.605 15.721 1.00 55.38 197 PRO A N 1
ATOM 1593 C CA . PRO A 1 197 ? -37.167 -20.415 14.917 1.00 55.38 197 PRO A CA 1
ATOM 1594 C C . PRO A 1 197 ? -38.611 -19.897 15.026 1.00 55.38 197 PRO A C 1
ATOM 1596 O O . PRO A 1 197 ? -39.051 -19.467 16.089 1.00 55.38 197 PRO A O 1
ATOM 1599 N N . LYS A 1 198 ? -39.383 -19.982 13.926 1.00 53.16 198 LYS A N 1
ATOM 1600 C CA . LYS A 1 198 ? -40.807 -19.569 13.814 1.00 53.16 198 LYS A CA 1
ATOM 1601 C C . LYS A 1 198 ? -41.683 -19.729 15.082 1.00 53.16 198 LYS A C 1
ATOM 1603 O O . LYS A 1 198 ? -42.488 -18.826 15.319 1.00 53.16 198 LYS A O 1
ATOM 1608 N N . PRO A 1 199 ? -41.597 -20.806 15.891 1.00 57.31 199 PRO A N 1
ATOM 1609 C CA . PRO A 1 199 ? -42.321 -20.897 17.166 1.00 57.31 199 PRO A CA 1
ATOM 1610 C C . PRO A 1 199 ? -42.049 -19.759 18.172 1.00 57.31 199 PRO A C 1
ATOM 1612 O O . PRO A 1 199 ? -42.972 -19.363 18.881 1.00 57.31 199 PRO A O 1
ATOM 1615 N N . GLU A 1 200 ? -40.846 -19.184 18.227 1.00 54.12 200 GLU A N 1
ATOM 1616 C CA . GLU A 1 200 ? -40.499 -18.083 19.145 1.00 54.12 200 GLU A CA 1
ATOM 1617 C C . GLU A 1 200 ? -41.096 -16.734 18.700 1.00 54.12 200 GLU A C 1
ATOM 1619 O O . GLU A 1 200 ? -41.540 -15.942 19.534 1.00 54.12 200 GLU A O 1
ATOM 1624 N N . LEU A 1 201 ? -41.247 -16.504 17.388 1.00 56.00 201 LEU A N 1
ATOM 1625 C CA . LEU A 1 201 ? -41.989 -15.347 16.857 1.00 56.00 201 LEU A CA 1
ATOM 1626 C C . LEU A 1 201 ? -43.475 -15.387 17.265 1.00 56.00 201 LEU A C 1
ATOM 1628 O O . LEU A 1 201 ? -44.077 -14.350 17.546 1.00 56.00 201 LEU A O 1
ATOM 1632 N N . ALA A 1 202 ? -44.063 -16.584 17.366 1.00 58.81 202 ALA A N 1
ATOM 1633 C CA . ALA A 1 202 ? -45.430 -16.771 17.858 1.00 58.81 202 ALA A CA 1
ATOM 1634 C C . ALA A 1 202 ? -45.561 -16.576 19.384 1.00 58.81 202 ALA A C 1
ATOM 1636 O O . ALA A 1 202 ? -46.657 -16.312 19.882 1.00 58.81 202 ALA A O 1
ATOM 1637 N N . ALA A 1 203 ? -44.465 -16.690 20.142 1.00 60.81 203 ALA A N 1
ATOM 1638 C CA . ALA A 1 203 ? -44.441 -16.365 21.569 1.00 60.81 203 ALA A CA 1
ATOM 1639 C C . ALA A 1 203 ? -44.396 -14.843 21.798 1.00 60.81 203 ALA A C 1
ATOM 1641 O O . ALA A 1 203 ? -45.114 -14.331 22.657 1.00 60.81 203 ALA A O 1
ATOM 1642 N N . LEU A 1 204 ? -43.645 -14.107 20.969 1.00 59.00 204 LEU A N 1
ATOM 1643 C CA . LEU A 1 204 ? -43.626 -12.637 20.955 1.00 59.00 204 LEU A CA 1
ATOM 1644 C C . LEU A 1 204 ? -44.988 -12.030 20.587 1.00 59.00 204 LEU A C 1
ATOM 1646 O O . LEU A 1 204 ? -45.355 -10.993 21.133 1.00 59.00 204 LEU A O 1
ATOM 1650 N N . SER A 1 205 ? -45.789 -12.689 19.740 1.00 62.16 205 SER A N 1
ATOM 1651 C CA . SER A 1 205 ? -47.148 -12.212 19.427 1.00 62.16 205 SER A CA 1
ATOM 1652 C C . SER A 1 205 ? -48.116 -12.301 20.615 1.00 62.16 205 SER A C 1
ATOM 1654 O O . SER A 1 205 ? -49.157 -11.650 20.607 1.00 62.16 205 SER A O 1
ATOM 1656 N N . LYS A 1 206 ? -47.799 -13.120 21.628 1.00 68.81 206 LYS A N 1
ATOM 1657 C CA . LYS A 1 206 ? -48.579 -13.266 22.869 1.00 68.81 206 LYS A CA 1
ATOM 1658 C C . LYS A 1 206 ? -48.043 -12.390 24.005 1.00 68.81 206 LYS A C 1
ATOM 1660 O O . LYS A 1 206 ? -48.596 -12.417 25.103 1.00 68.81 206 LYS A O 1
ATOM 1665 N N . PHE A 1 207 ? -46.978 -11.625 23.767 1.00 71.94 207 PHE A N 1
ATOM 1666 C CA . PHE A 1 207 ? -46.395 -10.736 24.762 1.00 71.94 207 PHE A CA 1
ATOM 1667 C C . PHE A 1 207 ? -47.288 -9.507 24.979 1.00 71.94 207 PHE A C 1
ATOM 1669 O O . PHE A 1 207 ? -47.480 -8.678 24.089 1.00 71.94 207 PHE A O 1
ATOM 1676 N N . ILE A 1 208 ? -47.829 -9.370 26.188 1.00 76.88 208 ILE A N 1
ATOM 1677 C CA . ILE A 1 208 ? -48.705 -8.259 26.554 1.00 76.88 208 ILE A CA 1
ATOM 1678 C C . ILE A 1 208 ? -47.843 -7.113 27.096 1.00 76.88 208 ILE A C 1
ATOM 1680 O O . ILE A 1 208 ? -47.423 -7.121 28.246 1.00 76.88 208 ILE A O 1
ATOM 1684 N N . LYS A 1 209 ? -47.601 -6.076 26.285 1.00 72.31 209 LYS A N 1
ATOM 1685 C CA . LYS A 1 209 ? -46.770 -4.919 26.681 1.00 72.31 209 LYS A CA 1
ATOM 1686 C C . LYS A 1 209 ? -47.288 -4.186 27.933 1.00 72.31 209 LYS A C 1
ATOM 1688 O O . LYS A 1 209 ? -46.507 -3.540 28.623 1.00 72.31 209 LYS A O 1
ATOM 1693 N N . SER A 1 210 ? -48.581 -4.299 28.251 1.00 71.94 210 SER A N 1
ATOM 1694 C CA . SER A 1 210 ? -49.187 -3.659 29.427 1.00 71.94 210 SER A CA 1
ATOM 1695 C C . SER A 1 210 ? -48.832 -4.316 30.764 1.00 71.94 210 SER A C 1
ATOM 1697 O O . SER A 1 210 ? -49.102 -3.720 31.801 1.00 71.94 210 SER A O 1
ATOM 1699 N N . THR A 1 211 ? -48.212 -5.502 30.780 1.00 73.62 211 THR A N 1
ATOM 1700 C CA . THR A 1 211 ? -47.692 -6.109 32.021 1.00 73.62 211 THR A CA 1
ATOM 1701 C C . THR A 1 211 ? -46.308 -5.578 32.407 1.00 73.62 211 THR A C 1
ATOM 1703 O O . THR A 1 211 ? -45.740 -6.005 33.410 1.00 73.62 211 THR A O 1
ATOM 1706 N N . LEU A 1 212 ? -45.731 -4.666 31.617 1.00 77.25 212 LEU A N 1
ATOM 1707 C CA . LEU A 1 212 ? -44.420 -4.083 31.878 1.00 77.25 212 LEU A CA 1
ATOM 1708 C C . LEU A 1 212 ? -44.564 -2.897 32.846 1.00 77.25 212 LEU A C 1
ATOM 1710 O O . LEU A 1 212 ? -45.134 -1.862 32.504 1.00 77.25 212 LEU A O 1
ATOM 1714 N N . HIS A 1 213 ? -44.047 -3.041 34.066 1.00 79.19 213 HIS A N 1
ATOM 1715 C CA . HIS A 1 213 ? -44.030 -1.956 35.048 1.00 79.19 213 HIS A CA 1
ATOM 1716 C C . HIS A 1 213 ? -42.969 -0.907 34.694 1.00 79.19 213 HIS A C 1
ATOM 1718 O O . HIS A 1 213 ? -41.813 -1.236 34.431 1.00 79.19 213 HIS A O 1
ATOM 1724 N N . HIS A 1 214 ? -43.349 0.371 34.724 1.00 71.62 214 HIS A N 1
ATOM 1725 C CA . HIS A 1 214 ? -42.419 1.471 34.491 1.00 71.62 214 HIS A CA 1
ATOM 1726 C C . HIS A 1 214 ? -41.390 1.538 35.628 1.00 71.62 214 HIS A C 1
ATOM 1728 O O . HIS A 1 214 ? -41.744 1.789 36.780 1.00 71.62 214 HIS A O 1
ATOM 1734 N N . VAL A 1 215 ? -40.112 1.344 35.307 1.00 73.25 215 VAL A N 1
ATOM 1735 C CA . VAL A 1 215 ? -39.013 1.562 36.253 1.00 73.25 215 VAL A CA 1
ATOM 1736 C C . VAL A 1 215 ? -38.530 3.000 36.089 1.00 73.25 215 VAL A C 1
ATOM 1738 O O . VAL A 1 215 ? -38.093 3.389 35.008 1.00 73.25 215 VAL A O 1
ATOM 1741 N N . LYS A 1 216 ? -38.632 3.810 37.149 1.00 67.50 216 LYS A N 1
ATOM 1742 C CA . LYS A 1 216 ? -37.995 5.132 37.195 1.00 67.50 216 LYS A CA 1
ATOM 1743 C C . LYS A 1 216 ? -36.516 4.937 37.505 1.00 67.50 216 LYS A C 1
ATOM 1745 O O . LYS A 1 216 ? -36.158 4.629 38.637 1.00 67.50 216 LYS A O 1
ATOM 1750 N N . THR A 1 217 ? -35.666 5.113 36.506 1.00 68.25 217 THR A N 1
ATOM 1751 C CA . THR A 1 217 ? -34.217 5.159 36.699 1.00 68.25 217 THR A CA 1
ATOM 1752 C C . THR A 1 217 ? -33.833 6.525 37.263 1.00 68.25 217 THR A C 1
ATOM 1754 O O . THR A 1 217 ? -34.074 7.552 36.630 1.00 68.25 217 THR A O 1
ATOM 1757 N N . LEU A 1 218 ? -33.259 6.549 38.467 1.00 64.62 218 LEU A N 1
ATOM 1758 C CA . LEU A 1 218 ? -32.628 7.745 39.024 1.00 64.62 218 LEU A CA 1
ATOM 1759 C C . LEU A 1 218 ? -31.173 7.780 38.550 1.00 64.62 218 LEU A C 1
ATOM 1761 O O . LEU A 1 218 ? -30.321 7.084 39.097 1.00 64.62 218 LEU A O 1
ATOM 1765 N N . GLU A 1 219 ? -30.896 8.580 37.524 1.00 65.25 219 GLU A N 1
ATOM 1766 C CA . GLU A 1 219 ? -29.532 8.884 37.100 1.00 65.25 219 GLU A CA 1
ATOM 1767 C C . GLU A 1 219 ? -28.878 9.783 38.159 1.00 65.25 219 GLU A C 1
ATOM 1769 O O . GLU A 1 219 ? -29.203 10.967 38.294 1.00 65.25 219 GLU A O 1
ATOM 1774 N N . LYS A 1 220 ? -27.975 9.216 38.965 1.00 70.19 220 LYS A N 1
ATOM 1775 C CA . LYS A 1 220 ? -27.174 9.996 39.911 1.00 70.19 220 LYS A CA 1
ATOM 1776 C C . LYS A 1 220 ? -26.072 10.706 39.134 1.00 70.19 220 LYS A C 1
ATOM 1778 O O . LYS A 1 220 ? -24.996 10.150 38.938 1.00 70.19 220 LYS A O 1
ATOM 1783 N N . ARG A 1 221 ? -26.326 11.942 38.701 1.00 62.66 221 ARG A N 1
ATOM 1784 C CA . ARG A 1 221 ? -25.252 12.820 38.224 1.00 62.66 221 ARG A CA 1
ATOM 1785 C C . ARG A 1 221 ? -24.386 13.211 39.419 1.00 62.66 221 ARG A C 1
ATOM 1787 O O . ARG A 1 221 ? -24.804 14.017 40.247 1.00 62.66 221 ARG A O 1
ATOM 1794 N N . PHE A 1 222 ? -23.202 12.618 39.525 1.00 68.12 222 PHE A N 1
ATOM 1795 C CA . PHE A 1 222 ? -22.178 13.077 40.456 1.00 68.12 222 PHE A CA 1
ATOM 1796 C C . PHE A 1 222 ? -21.541 14.336 39.875 1.00 68.12 222 PHE A C 1
ATOM 1798 O O . PHE A 1 222 ? -20.704 14.272 38.979 1.00 68.12 222 PHE A O 1
ATOM 1805 N N . VAL A 1 223 ? -21.996 15.491 40.352 1.00 72.62 223 VAL A N 1
ATOM 1806 C CA . VAL A 1 223 ? -21.284 16.751 40.142 1.00 72.62 223 VAL A CA 1
ATOM 1807 C C . VAL A 1 223 ? -20.170 16.796 41.193 1.00 72.62 223 VAL A C 1
ATOM 1809 O O . VAL A 1 223 ? -20.484 16.549 42.362 1.00 72.62 223 VAL A O 1
ATOM 1812 N N . PRO A 1 224 ? -18.907 17.070 40.820 1.00 78.94 224 PRO A N 1
ATOM 1813 C CA . PRO A 1 224 ? -17.821 17.202 41.786 1.00 78.94 224 PRO A CA 1
ATOM 1814 C C . PRO A 1 224 ? -18.199 18.191 42.888 1.00 78.94 224 PRO A C 1
ATOM 1816 O O . PRO A 1 224 ? -18.717 19.278 42.609 1.00 78.94 224 PRO A O 1
ATOM 1819 N N . THR A 1 225 ? -17.980 17.812 44.143 1.00 80.25 225 THR A N 1
ATOM 1820 C CA . THR A 1 225 ? -18.188 18.722 45.268 1.00 80.25 225 THR A CA 1
ATOM 1821 C C . THR A 1 225 ? -17.061 19.754 45.314 1.00 80.25 225 THR A C 1
ATOM 1823 O O . THR A 1 225 ? -15.974 19.531 44.787 1.00 80.25 225 THR A O 1
ATOM 1826 N N . LEU A 1 226 ? -17.291 20.902 45.962 1.00 80.94 226 LEU A N 1
ATOM 1827 C CA . LEU A 1 226 ? -16.249 21.930 46.125 1.00 80.94 226 LEU A CA 1
ATOM 1828 C C . LEU A 1 226 ? -14.976 21.371 46.771 1.00 80.94 226 LEU A C 1
ATOM 1830 O O . LEU A 1 226 ? -13.879 21.782 46.412 1.00 80.94 226 LEU A O 1
ATOM 1834 N N . LYS A 1 227 ? -15.132 20.393 47.666 1.00 82.62 227 LYS A N 1
ATOM 1835 C CA . LYS A 1 227 ? -14.019 19.710 48.314 1.00 82.62 227 LYS A CA 1
ATOM 1836 C C . LYS A 1 227 ? -13.206 18.866 47.326 1.00 82.62 227 LYS A C 1
ATOM 1838 O O . LYS A 1 227 ? -11.984 18.949 47.345 1.00 82.62 227 LYS A O 1
ATOM 1843 N N . ASP A 1 228 ? -13.876 18.144 46.423 1.00 84.12 228 ASP A N 1
ATOM 1844 C CA . ASP A 1 228 ? -13.215 17.364 45.365 1.00 84.12 228 ASP A CA 1
ATOM 1845 C C . ASP A 1 228 ? -12.397 18.283 44.436 1.00 84.12 228 ASP A C 1
ATOM 1847 O O . ASP A 1 228 ? -11.267 17.969 44.071 1.00 84.12 228 ASP A O 1
ATOM 1851 N N . ILE A 1 229 ? -12.931 19.472 44.126 1.00 82.31 229 ILE A N 1
ATOM 1852 C CA . ILE A 1 229 ? -12.257 20.484 43.293 1.00 82.31 229 ILE A CA 1
ATOM 1853 C C . ILE A 1 229 ? -11.043 21.092 44.016 1.00 82.31 229 ILE A C 1
ATOM 1855 O O . ILE A 1 229 ? -10.026 21.395 43.390 1.00 82.31 229 ILE A O 1
ATOM 1859 N N . GLU A 1 230 ? -11.142 21.327 45.325 1.00 84.25 230 GLU A N 1
ATOM 1860 C CA . GLU A 1 230 ? -10.045 21.877 46.130 1.00 84.25 230 GLU A CA 1
ATOM 1861 C C . GLU A 1 230 ? -8.897 20.877 46.301 1.00 84.25 230 GLU A C 1
ATOM 1863 O O . GLU A 1 230 ? -7.733 21.263 46.174 1.00 84.25 230 GLU A O 1
ATOM 1868 N N . GLU A 1 231 ? -9.210 19.600 46.528 1.00 83.56 231 GLU A N 1
ATOM 1869 C CA . GLU A 1 231 ? -8.217 18.525 46.611 1.00 83.56 231 GLU A CA 1
ATOM 1870 C C . GLU A 1 231 ? -7.495 18.326 45.267 1.00 83.56 231 GLU A C 1
ATOM 1872 O O . GLU A 1 231 ? -6.266 18.232 45.242 1.00 83.56 231 GLU A O 1
ATOM 1877 N N . GLU A 1 232 ? -8.217 18.377 44.143 1.00 81.69 232 GLU A N 1
ATOM 1878 C CA . GLU A 1 232 ? -7.626 18.313 42.799 1.00 81.69 232 GLU A CA 1
ATOM 1879 C C . GLU A 1 232 ? -6.716 19.523 42.509 1.00 81.69 232 GLU A C 1
ATOM 1881 O O . GLU A 1 232 ? -5.589 19.366 42.034 1.00 81.69 232 GLU A O 1
ATOM 1886 N N . LYS A 1 233 ? -7.143 20.741 42.873 1.00 82.06 233 LYS A N 1
ATOM 1887 C CA . LYS A 1 233 ? -6.310 21.953 42.741 1.00 82.06 233 LYS A CA 1
ATOM 1888 C C . LYS A 1 233 ? -5.049 21.905 43.601 1.00 82.06 233 LYS A C 1
ATOM 1890 O O . LYS A 1 233 ? -4.017 22.441 43.197 1.00 82.06 233 LYS A O 1
ATOM 1895 N N . ALA A 1 234 ? -5.128 21.311 44.789 1.00 78.25 234 ALA A N 1
ATOM 1896 C CA . ALA A 1 234 ? -3.977 21.138 45.667 1.00 78.25 234 ALA A CA 1
ATOM 1897 C C . ALA A 1 234 ? -3.003 20.078 45.127 1.00 78.25 234 ALA A C 1
ATOM 1899 O O . ALA A 1 234 ? -1.791 20.258 45.244 1.00 78.25 234 ALA A O 1
ATOM 1900 N N . ALA A 1 235 ? -3.517 19.012 44.507 1.00 72.94 235 ALA A N 1
ATOM 1901 C CA . ALA A 1 235 ? -2.709 17.987 43.850 1.00 72.94 235 ALA A CA 1
ATOM 1902 C C . ALA A 1 235 ? -2.003 18.512 42.587 1.00 72.94 235 ALA A C 1
ATOM 1904 O O . ALA A 1 235 ? -0.855 18.155 42.351 1.00 72.94 235 ALA A O 1
ATOM 1905 N N . ALA A 1 236 ? -2.638 19.406 41.820 1.00 70.06 236 ALA A N 1
ATOM 1906 C CA . ALA A 1 236 ? -2.060 19.994 40.607 1.00 70.06 236 ALA A CA 1
ATOM 1907 C C . ALA A 1 236 ? -0.928 21.018 40.858 1.00 70.06 236 ALA A C 1
ATOM 1909 O O . ALA A 1 236 ? -0.199 21.360 39.931 1.00 70.06 236 ALA A O 1
ATOM 1910 N N . ASN A 1 237 ? -0.788 21.527 42.088 1.00 62.31 237 ASN A N 1
ATOM 1911 C CA . ASN A 1 237 ? 0.219 22.530 42.475 1.00 62.31 237 ASN A CA 1
ATOM 1912 C C . ASN A 1 237 ? 1.435 21.934 43.217 1.00 62.31 237 ASN A C 1
ATOM 1914 O O . ASN A 1 237 ? 2.193 22.674 43.850 1.00 62.31 237 ASN A O 1
ATOM 1918 N N . LYS A 1 238 ? 1.609 20.611 43.169 1.00 50.00 238 LYS A N 1
ATOM 1919 C CA . LYS A 1 238 ? 2.771 19.883 43.695 1.00 50.00 238 LYS A CA 1
ATOM 1920 C C . LYS A 1 238 ? 3.604 19.318 42.555 1.00 50.00 238 LYS A C 1
ATOM 1922 O O . LYS A 1 238 ? 4.841 19.289 42.732 1.00 50.00 238 LYS A O 1
#

Organism: Myxobolus squamalis (NCBI:txid59785)

Radius of gyration: 43.42 Å; chains: 1; bounding box: 82×77×107 Å

Sequence (238 aa):
EEVKSFDRKKLKHVDTVETDMVPTLQQLRGELVPDYVPSMPELHKLQMFVRSYLKHVETVEKNPLPTLEDIQKEANETMAEVKTFKKSKLRHSDTIEKNTLPGLDTLWSEMLPDELPTKAELKELVKFAHSDLKHVKPNVKVHVPTSEEINEEKKIIRSDVKYFDKGCLRRVNTVEKNPLPTQGDICAEMLPDYIPPKPELAALSKFIKSTLHHVKTLEKRFVPTLKDIEEEKAAANK

Secondary structure (DSSP, 8-state):
-GGGG--GGGSPP--------PPPHHHHHHHTS-S-PPPHHHHHHHHT--GGGSPP-------PPPPHHHHHHHHHHHHHHHHH--GGGSPP-------PPPPHHHHHHHHS-SSPPPHHHHHHHTT--GGGS----------PPPHHHHHHHHHHHHHHHHT--GGGSPPP----SSPPPPHHHHHHHTS-S----HHHHHHHTT--GGG-PPP-------PPPHHHHHHHHHHTT-

Foldseek 3Di:
DPPPPDDPVPDDDDDDDPPPPPDDPVNVVVVLPPPDDDDPVRVVVVVVDDPVPDDDDDDDPPPDDDDPVNVVVVVCVVCVCVVPDDPVPDDDDDDDDPPDDDDPVRVVVVVDPPDDDDPVVVVVVVPDDPVVDDDDPDPPPPPPDDPVNVVVVVVVVVVCVVPPDPVPDDDDDDDDPDDDDDPVNVVVVVDPSDDDPPVVVVVVVVDDPVVDDDDDDDDPDDDDDPVNVVVVVVVVVD